Protein AF-A0A6N4XBG5-F1 (afdb_monomer_lite)

pLDDT: mean 73.44, std 16.25, range [26.02, 92.69]

Structure (mmCIF, N/CA/C/O backbone):
data_AF-A0A6N4XBG5-F1
#
_entry.id   AF-A0A6N4XBG5-F1
#
loop_
_atom_site.group_PDB
_atom_site.id
_atom_site.type_symbol
_atom_site.label_atom_id
_atom_site.label_alt_id
_atom_site.label_comp_id
_atom_site.label_asym_id
_atom_site.label_entity_id
_atom_site.label_seq_id
_atom_site.pdbx_PDB_ins_code
_atom_site.Cartn_x
_atom_site.Cartn_y
_atom_site.Cartn_z
_atom_site.occupancy
_atom_site.B_iso_or_equiv
_atom_site.auth_seq_id
_atom_site.auth_comp_id
_atom_site.auth_asym_id
_atom_site.auth_atom_id
_atom_site.pdbx_PDB_model_num
ATOM 1 N N . MET A 1 1 ? -3.173 -17.189 -47.204 1.00 48.84 1 MET A N 1
ATOM 2 C CA . MET A 1 1 ? -2.492 -17.715 -45.998 1.00 48.84 1 MET A CA 1
ATOM 3 C C . MET A 1 1 ? -0.990 -17.907 -46.220 1.00 48.84 1 MET A C 1
ATOM 5 O O . MET A 1 1 ? -0.233 -17.381 -45.418 1.00 48.84 1 MET A O 1
ATOM 9 N N . ALA A 1 2 ? -0.557 -18.477 -47.352 1.00 55.78 2 ALA A N 1
ATOM 10 C CA . ALA A 1 2 ? 0.855 -18.741 -47.685 1.00 55.78 2 ALA A CA 1
ATOM 11 C C . ALA A 1 2 ? 1.839 -17.540 -47.646 1.00 55.78 2 ALA A C 1
ATOM 13 O O . ALA A 1 2 ? 3.032 -17.726 -47.424 1.00 55.78 2 ALA A O 1
ATOM 14 N N . ASP A 1 3 ? 1.370 -16.306 -47.856 1.00 61.06 3 ASP A N 1
ATOM 15 C CA . ASP A 1 3 ? 2.244 -15.119 -47.930 1.00 61.06 3 ASP A CA 1
ATOM 16 C C . ASP A 1 3 ? 2.681 -14.593 -46.544 1.00 61.06 3 ASP A C 1
ATOM 18 O O . ASP A 1 3 ? 3.783 -14.074 -46.366 1.00 61.06 3 ASP A O 1
ATOM 22 N N . LYS A 1 4 ? 1.847 -14.804 -45.514 1.00 55.06 4 LYS A N 1
ATOM 23 C CA . LYS A 1 4 ? 2.186 -14.456 -44.122 1.00 55.06 4 LYS A CA 1
ATOM 24 C C . LYS A 1 4 ? 3.159 -15.463 -43.509 1.00 55.06 4 LYS A C 1
ATOM 26 O O . LYS A 1 4 ? 4.070 -15.056 -42.798 1.00 55.06 4 LYS A O 1
ATOM 31 N N . GLU A 1 5 ? 3.004 -16.745 -43.835 1.00 61.06 5 GLU A N 1
ATOM 32 C CA . GLU A 1 5 ? 3.906 -17.819 -43.395 1.00 61.06 5 GLU A CA 1
ATOM 33 C C . GLU A 1 5 ? 5.295 -17.692 -44.032 1.00 61.06 5 GLU A C 1
ATOM 35 O O . GLU A 1 5 ? 6.298 -17.840 -43.338 1.00 61.06 5 GLU A O 1
ATOM 40 N N . LYS A 1 6 ? 5.379 -17.306 -45.316 1.00 72.75 6 LYS A N 1
ATOM 41 C CA . LYS A 1 6 ? 6.663 -16.982 -45.963 1.00 72.75 6 LYS A CA 1
ATOM 42 C C . LYS A 1 6 ? 7.380 -15.813 -45.290 1.00 72.75 6 LYS A C 1
ATOM 44 O O . LYS A 1 6 ? 8.574 -15.915 -45.025 1.00 72.75 6 LYS A O 1
ATOM 49 N N . ARG A 1 7 ? 6.658 -14.733 -44.970 1.00 67.31 7 ARG A N 1
ATOM 50 C CA . ARG A 1 7 ? 7.225 -13.587 -44.238 1.00 67.31 7 ARG A CA 1
ATOM 51 C C . ARG A 1 7 ? 7.702 -13.964 -42.838 1.00 67.31 7 ARG A C 1
ATOM 53 O O . ARG A 1 7 ? 8.745 -13.479 -42.416 1.00 67.31 7 ARG A O 1
ATOM 60 N N . PHE A 1 8 ? 6.974 -14.831 -42.136 1.00 62.44 8 PHE A N 1
ATOM 61 C CA . PHE A 1 8 ? 7.376 -15.313 -40.813 1.00 62.44 8 PHE A CA 1
ATOM 62 C C . PHE A 1 8 ? 8.659 -16.149 -40.881 1.00 62.44 8 PHE A C 1
ATOM 64 O O . PHE A 1 8 ? 9.604 -15.884 -40.143 1.00 62.44 8 PHE A O 1
ATOM 71 N N . LEU A 1 9 ? 8.735 -17.074 -41.842 1.00 73.25 9 LEU A N 1
ATOM 72 C CA . LEU A 1 9 ? 9.905 -17.927 -42.059 1.00 73.25 9 LEU A CA 1
ATOM 73 C C . LEU A 1 9 ? 11.151 -17.127 -42.488 1.00 73.25 9 LEU A C 1
ATOM 75 O O . LEU A 1 9 ? 12.283 -17.492 -42.174 1.00 73.25 9 LEU A O 1
ATOM 79 N N . GLU A 1 10 ? 10.965 -16.018 -43.204 1.00 76.94 10 GLU A N 1
ATOM 80 C CA . GLU A 1 10 ? 12.053 -15.126 -43.615 1.00 76.94 10 GLU A CA 1
ATOM 81 C C . GLU A 1 10 ? 12.570 -14.248 -42.461 1.00 76.94 10 GLU A C 1
ATOM 83 O O . GLU A 1 10 ? 13.774 -13.997 -42.365 1.00 76.94 10 GLU A O 1
ATOM 88 N N . ILE A 1 11 ? 11.687 -13.836 -41.543 1.00 70.31 11 ILE A N 1
ATOM 89 C CA . ILE A 1 11 ? 12.062 -13.162 -40.290 1.00 70.31 11 ILE A CA 1
ATOM 90 C C . ILE A 1 11 ? 12.833 -14.125 -39.379 1.00 70.31 11 ILE A C 1
ATOM 92 O O . ILE A 1 11 ? 13.874 -13.752 -38.840 1.00 70.31 11 ILE A O 1
ATOM 96 N N . GLU A 1 12 ? 12.374 -15.370 -39.263 1.00 66.88 12 GLU A N 1
ATOM 97 C CA . GLU A 1 12 ? 13.012 -16.410 -38.452 1.00 66.88 12 GLU A CA 1
ATOM 98 C C . GLU A 1 12 ? 14.429 -16.729 -38.958 1.00 66.88 12 GLU A C 1
ATOM 100 O O . GLU A 1 12 ? 15.392 -16.653 -38.196 1.00 66.88 12 GLU A O 1
ATOM 105 N N . LYS A 1 13 ? 14.606 -16.913 -40.275 1.00 75.00 13 LYS A N 1
ATOM 106 C CA . LYS A 1 13 ? 15.935 -17.099 -40.889 1.00 75.00 13 LYS A CA 1
ATOM 107 C C . LYS A 1 13 ? 16.865 -15.897 -40.713 1.00 75.00 13 LYS A C 1
ATOM 109 O O . LYS A 1 13 ? 18.077 -16.075 -40.587 1.00 75.00 13 LYS A O 1
ATOM 114 N N . ARG A 1 14 ? 16.337 -14.667 -40.711 1.00 70.31 14 ARG A N 1
ATOM 115 C CA . ARG A 1 14 ? 17.130 -13.451 -40.448 1.00 70.31 14 ARG A CA 1
ATOM 116 C C . ARG A 1 14 ? 17.564 -13.355 -38.986 1.00 70.31 14 ARG A C 1
ATOM 118 O O . ARG A 1 14 ? 18.701 -12.964 -38.735 1.00 70.31 14 ARG A O 1
ATOM 125 N N . LEU A 1 15 ? 16.706 -13.749 -38.048 1.00 60.69 15 LEU A N 1
ATOM 126 C CA . LEU A 1 15 ? 17.034 -13.821 -36.622 1.00 60.69 15 LEU A CA 1
ATOM 127 C C . LEU A 1 15 ? 18.070 -14.917 -36.338 1.00 60.69 15 LEU A C 1
ATOM 129 O O . LEU A 1 15 ? 19.029 -14.672 -35.613 1.00 60.69 15 LEU A O 1
ATOM 133 N N . GLU A 1 16 ? 17.956 -16.085 -36.973 1.00 65.88 16 GLU A N 1
ATOM 134 C CA . GLU A 1 16 ? 18.961 -17.155 -36.890 1.00 65.88 16 GLU A CA 1
ATOM 135 C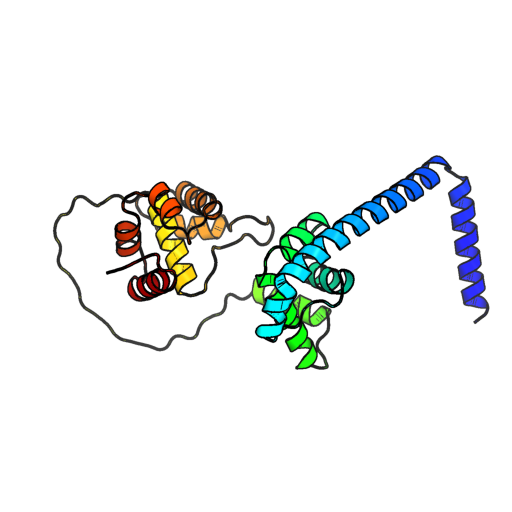 C . GLU A 1 16 ? 20.305 -16.755 -37.526 1.00 65.88 16 GLU A C 1
ATOM 137 O O . GLU A 1 16 ? 21.374 -17.085 -37.006 1.00 65.88 16 GLU A O 1
ATOM 142 N N . ALA A 1 17 ? 20.278 -15.998 -38.628 1.00 65.75 17 ALA A N 1
ATOM 143 C CA . ALA A 1 17 ? 21.483 -15.445 -39.244 1.00 65.75 17 ALA A CA 1
ATOM 144 C C . ALA A 1 17 ? 22.141 -14.359 -38.371 1.00 65.75 17 ALA A C 1
ATOM 146 O O . ALA A 1 17 ? 23.366 -14.315 -38.279 1.00 65.75 17 ALA A O 1
ATOM 147 N N . GLN A 1 18 ? 21.355 -13.529 -37.676 1.00 57.84 18 GLN A N 1
ATOM 148 C CA . GLN A 1 18 ? 21.862 -12.582 -36.674 1.00 57.84 18 GLN A CA 1
ATOM 149 C C . GLN A 1 18 ? 22.377 -13.290 -35.409 1.00 57.84 18 GLN A C 1
ATOM 151 O O . GLN A 1 18 ? 23.365 -12.852 -34.824 1.00 57.84 18 GLN A O 1
ATOM 156 N N . ALA A 1 19 ? 21.793 -14.431 -35.033 1.00 54.91 19 ALA A N 1
ATOM 157 C CA . ALA A 1 19 ? 22.268 -15.275 -33.936 1.00 54.91 19 ALA A CA 1
ATOM 158 C C . ALA A 1 19 ? 23.646 -15.913 -34.217 1.00 54.91 19 ALA A C 1
ATOM 160 O O . ALA A 1 19 ? 24.388 -16.203 -33.280 1.00 54.91 19 ALA A O 1
ATOM 161 N N . LYS A 1 20 ? 24.049 -16.065 -35.490 1.00 59.25 20 LYS A N 1
ATOM 162 C CA . LYS A 1 20 ? 25.431 -16.432 -35.863 1.00 59.25 20 LYS A CA 1
ATOM 163 C C . LYS A 1 20 ? 26.447 -15.298 -35.665 1.00 59.25 20 LYS A C 1
ATOM 165 O O . LYS A 1 20 ? 27.643 -15.574 -35.664 1.00 59.25 20 LYS A O 1
ATOM 170 N N . LEU A 1 21 ? 26.008 -14.046 -35.500 1.00 58.91 21 LEU A N 1
ATOM 171 C CA . LEU A 1 21 ? 26.890 -12.873 -35.482 1.00 58.91 21 LEU A CA 1
ATOM 172 C C . LEU A 1 21 ? 27.523 -12.594 -34.108 1.00 58.91 21 LEU A C 1
ATOM 174 O O . LEU A 1 21 ? 28.491 -11.843 -34.031 1.00 58.91 21 LEU A O 1
ATOM 178 N N . ASN A 1 22 ? 27.007 -13.189 -33.025 1.00 70.12 22 ASN A N 1
ATOM 179 C CA . ASN A 1 22 ? 27.616 -13.086 -31.700 1.00 70.12 22 ASN A CA 1
ATOM 180 C C . ASN A 1 22 ? 27.153 -14.237 -30.775 1.00 70.12 22 ASN A C 1
ATOM 182 O O . ASN A 1 22 ? 26.135 -14.112 -30.085 1.00 70.12 22 ASN A O 1
ATOM 186 N N . PRO A 1 23 ? 27.895 -15.359 -30.737 1.00 75.19 23 PRO A N 1
ATOM 187 C CA . PRO A 1 23 ? 27.608 -16.490 -29.853 1.00 75.19 23 PRO A CA 1
ATOM 188 C C . PRO A 1 23 ? 27.507 -16.103 -28.372 1.00 75.19 23 PRO A C 1
ATOM 190 O O . PRO A 1 23 ? 26.743 -16.724 -27.633 1.00 75.19 23 PRO A O 1
ATOM 193 N N . GLU A 1 24 ? 28.225 -15.058 -27.945 1.00 75.69 24 GLU A N 1
ATOM 194 C CA . GLU A 1 24 ? 28.162 -14.553 -26.573 1.00 75.69 24 GLU A CA 1
ATOM 195 C C . GLU A 1 24 ? 26.836 -13.837 -26.297 1.00 75.69 24 GLU A C 1
ATOM 197 O O . GLU A 1 24 ? 26.245 -14.069 -25.249 1.00 75.69 24 GLU A O 1
ATOM 202 N N . LEU A 1 25 ? 26.289 -13.061 -27.245 1.00 69.38 25 LEU A N 1
ATOM 203 C CA . LEU A 1 25 ? 24.944 -12.483 -27.095 1.00 69.38 25 LEU A CA 1
ATOM 204 C C . LEU A 1 25 ? 23.874 -13.572 -26.993 1.00 69.38 25 LEU A C 1
ATOM 206 O O . LEU A 1 25 ? 23.022 -13.496 -26.116 1.00 69.38 25 LEU A O 1
ATOM 210 N N . VAL A 1 26 ? 23.944 -14.621 -27.819 1.00 74.19 26 VAL A N 1
ATOM 211 C CA . VAL A 1 26 ? 23.002 -15.754 -27.734 1.00 74.19 26 VAL A CA 1
ATOM 212 C C . VAL A 1 26 ? 23.123 -16.469 -26.388 1.00 74.19 26 VAL A C 1
ATOM 214 O O . VAL A 1 26 ? 22.108 -16.819 -25.778 1.00 74.19 26 VAL A O 1
ATOM 217 N N . ARG A 1 27 ? 24.355 -16.679 -25.907 1.00 78.00 27 ARG A N 1
ATOM 218 C CA . ARG A 1 27 ? 24.612 -17.278 -24.593 1.00 78.00 27 ARG A CA 1
ATOM 219 C C . ARG A 1 27 ? 24.042 -16.413 -23.471 1.00 78.00 27 ARG A C 1
ATOM 221 O O . ARG A 1 27 ? 23.346 -16.943 -22.610 1.00 78.00 27 ARG A O 1
ATOM 228 N N . LEU A 1 28 ? 24.285 -15.103 -23.510 1.00 71.31 28 LEU A N 1
ATOM 229 C CA . LEU A 1 28 ? 23.768 -14.142 -22.538 1.00 71.31 28 LEU A CA 1
ATOM 230 C C . LEU A 1 28 ? 22.241 -14.102 -22.556 1.00 71.31 28 LEU A C 1
ATOM 232 O O . LEU A 1 28 ? 21.635 -14.214 -21.501 1.00 71.31 28 LEU A O 1
ATOM 236 N N . THR A 1 29 ? 21.598 -14.051 -23.725 1.00 68.06 29 THR A N 1
ATOM 237 C CA . THR A 1 29 ? 20.130 -14.073 -23.821 1.00 68.06 29 THR A CA 1
ATOM 238 C C . THR A 1 29 ? 19.538 -15.352 -23.233 1.00 68.06 29 THR A C 1
ATOM 240 O O . THR A 1 29 ? 18.557 -15.283 -22.493 1.00 68.06 29 THR A O 1
ATOM 243 N N . LYS A 1 30 ? 20.132 -16.522 -23.511 1.00 75.81 30 LYS A N 1
ATOM 244 C CA . LYS A 1 30 ? 19.689 -17.794 -22.917 1.00 75.81 30 LYS A CA 1
ATOM 245 C C . LYS A 1 30 ? 19.870 -17.801 -21.401 1.00 75.81 30 LYS A C 1
ATOM 247 O O . LYS A 1 30 ? 18.925 -18.130 -20.693 1.00 75.81 30 LYS A O 1
ATOM 252 N N . LEU A 1 31 ? 21.036 -17.374 -20.915 1.00 76.19 31 LEU A N 1
ATOM 253 C CA . LEU A 1 31 ? 21.327 -17.284 -19.485 1.00 76.19 31 LEU A CA 1
ATOM 254 C C . LEU A 1 31 ? 20.355 -16.331 -18.775 1.00 76.19 31 LEU A C 1
ATOM 256 O O . LEU A 1 31 ? 19.798 -16.685 -17.740 1.00 76.19 31 LEU A O 1
ATOM 260 N N . THR A 1 32 ? 20.091 -15.155 -19.348 1.00 66.19 32 THR A N 1
ATOM 261 C CA . THR A 1 32 ? 19.124 -14.185 -18.818 1.00 66.19 32 THR A CA 1
ATOM 262 C C . THR A 1 32 ? 17.703 -14.745 -18.827 1.00 66.19 32 THR A C 1
ATOM 264 O O . THR A 1 32 ? 16.977 -14.569 -17.854 1.00 66.19 32 THR A O 1
ATOM 267 N N . ALA A 1 33 ? 17.297 -15.462 -19.878 1.00 70.31 33 ALA A N 1
ATOM 268 C CA . ALA A 1 33 ? 15.984 -16.100 -19.932 1.00 70.31 33 ALA A CA 1
ATOM 269 C C . ALA A 1 33 ? 15.838 -17.221 -18.887 1.00 70.31 33 ALA A C 1
ATOM 271 O O . ALA A 1 33 ? 14.789 -17.344 -18.257 1.00 70.31 33 ALA A O 1
ATOM 272 N N . GLU A 1 34 ? 16.876 -18.030 -18.672 1.00 76.31 34 GLU A N 1
ATOM 273 C CA . GLU A 1 34 ? 16.894 -19.080 -17.647 1.00 76.31 34 GLU A CA 1
ATOM 274 C C . GLU A 1 34 ? 16.871 -18.500 -16.230 1.00 76.31 34 GLU A C 1
ATOM 276 O O . GLU A 1 34 ? 16.081 -18.944 -15.395 1.00 76.31 34 GLU A O 1
ATOM 281 N N . GLN A 1 35 ? 17.673 -17.464 -15.972 1.00 67.31 35 GLN A N 1
ATOM 282 C CA . GLN A 1 35 ? 17.651 -16.726 -14.710 1.00 67.31 35 GLN A CA 1
ATOM 283 C C . GLN A 1 35 ? 16.285 -16.075 -14.474 1.00 67.31 35 GLN A C 1
ATOM 285 O O . GLN A 1 35 ? 15.725 -16.221 -13.391 1.00 67.31 35 GLN A O 1
ATOM 290 N N . GLY A 1 36 ? 15.702 -15.444 -15.496 1.00 71.62 36 GLY A N 1
ATOM 291 C CA . GLY A 1 36 ? 14.362 -14.863 -15.435 1.00 71.62 36 GLY A CA 1
ATOM 292 C C . GLY A 1 36 ? 13.284 -15.900 -15.114 1.00 71.62 36 GLY A C 1
ATOM 293 O O . GLY A 1 36 ? 12.453 -15.667 -14.242 1.00 71.62 36 GLY A O 1
ATOM 294 N N . LYS A 1 37 ? 13.333 -17.085 -15.738 1.00 78.62 37 LYS A N 1
ATOM 295 C CA . LYS A 1 37 ? 12.423 -18.201 -15.416 1.00 78.62 37 LYS A CA 1
ATOM 296 C C . LYS A 1 37 ? 12.570 -18.669 -13.971 1.00 78.62 37 LYS A C 1
ATOM 298 O O . LYS A 1 37 ? 11.566 -18.952 -13.323 1.00 78.62 37 LYS A O 1
ATOM 303 N N . LYS A 1 38 ?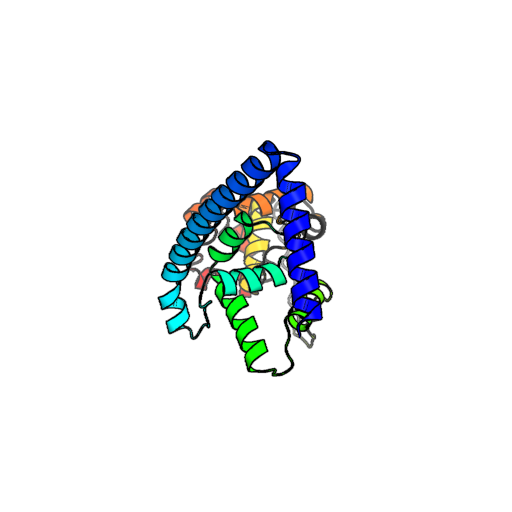 13.804 -18.763 -13.468 1.00 74.81 38 LYS A N 1
ATOM 304 C CA . LYS A 1 38 ? 14.064 -19.157 -12.078 1.00 74.81 38 LYS A CA 1
ATOM 305 C C . LYS A 1 38 ? 13.485 -18.133 -11.101 1.00 74.81 38 LYS A C 1
ATOM 307 O O . LYS A 1 38 ? 12.765 -18.518 -10.188 1.00 74.81 38 LYS A O 1
ATOM 312 N N . ILE A 1 39 ? 13.735 -16.852 -11.361 1.00 72.56 39 ILE A N 1
ATOM 313 C CA . ILE A 1 39 ? 13.209 -15.727 -10.584 1.00 72.56 39 ILE A CA 1
ATOM 314 C C . ILE A 1 39 ? 11.674 -15.748 -10.574 1.00 72.56 39 ILE A C 1
ATOM 316 O O . ILE A 1 39 ? 11.069 -15.696 -9.510 1.00 72.56 39 ILE A O 1
ATOM 320 N N . LEU A 1 40 ? 11.029 -15.899 -11.735 1.00 75.31 40 LEU A N 1
ATOM 321 C CA . LEU A 1 40 ? 9.567 -15.985 -11.830 1.00 75.31 40 LEU A CA 1
ATOM 322 C C . LEU A 1 40 ? 8.997 -17.173 -11.048 1.00 75.31 40 LEU A C 1
ATOM 324 O O . LEU A 1 40 ? 7.979 -17.024 -10.384 1.00 75.31 40 LEU A O 1
ATOM 328 N N . LYS A 1 41 ? 9.663 -18.332 -11.087 1.00 83.06 41 LYS A N 1
ATOM 329 C CA . LYS A 1 41 ? 9.234 -19.524 -10.345 1.00 83.06 41 LYS A CA 1
ATOM 330 C C . LYS A 1 41 ? 9.330 -19.331 -8.829 1.00 83.06 41 LYS A C 1
ATOM 332 O O . LYS A 1 41 ? 8.450 -19.780 -8.101 1.00 83.06 41 LYS A O 1
ATOM 337 N N . GLU A 1 42 ? 10.396 -18.691 -8.354 1.00 78.31 42 GLU A N 1
ATOM 338 C CA . GLU A 1 42 ? 10.550 -18.341 -6.937 1.00 78.31 42 GLU A CA 1
ATOM 339 C C . GLU A 1 42 ? 9.471 -17.334 -6.511 1.00 78.31 42 GLU A C 1
ATOM 341 O O . GLU A 1 42 ? 8.798 -17.552 -5.504 1.00 78.31 42 GLU A O 1
ATOM 346 N N . TYR A 1 43 ? 9.214 -16.309 -7.330 1.00 76.81 43 TYR A N 1
ATOM 347 C CA . TYR A 1 43 ? 8.150 -15.335 -7.080 1.00 76.81 43 TYR A CA 1
ATOM 348 C C . TYR A 1 43 ? 6.753 -15.954 -7.054 1.00 76.81 43 TYR A C 1
ATOM 350 O O . TYR A 1 43 ? 5.955 -15.640 -6.176 1.00 76.81 43 TYR A O 1
ATOM 358 N N . GLU A 1 44 ? 6.452 -16.847 -7.991 1.00 84.38 44 GLU A N 1
ATOM 359 C CA . GLU A 1 44 ? 5.185 -17.572 -8.027 1.00 84.38 44 GLU A CA 1
ATOM 360 C C . GLU A 1 44 ? 4.997 -18.429 -6.767 1.00 84.38 44 GLU A C 1
ATOM 362 O O . GLU A 1 44 ? 3.910 -18.453 -6.189 1.00 84.38 44 GLU A O 1
ATOM 367 N N . ALA A 1 45 ? 6.054 -19.089 -6.286 1.00 85.31 45 ALA A N 1
ATOM 368 C CA . ALA A 1 45 ? 5.994 -19.859 -5.047 1.00 85.31 45 ALA A CA 1
ATOM 369 C C . ALA A 1 45 ? 5.715 -18.970 -3.822 1.00 85.31 45 ALA A C 1
ATOM 371 O O . ALA A 1 45 ? 4.886 -19.325 -2.980 1.00 85.31 45 ALA A O 1
ATOM 372 N N . GLU A 1 46 ? 6.372 -17.810 -3.724 1.00 81.88 46 GLU A N 1
ATOM 373 C CA . GLU A 1 46 ? 6.121 -16.851 -2.643 1.00 81.88 46 GLU A CA 1
ATOM 374 C C . GLU A 1 46 ? 4.707 -16.271 -2.701 1.00 81.88 46 GLU A C 1
ATOM 376 O O . GLU A 1 46 ? 4.015 -16.247 -1.682 1.00 81.88 46 GLU A O 1
ATOM 381 N N . PHE A 1 47 ? 4.253 -15.860 -3.885 1.00 83.88 47 PHE A N 1
ATOM 382 C CA . PHE A 1 47 ? 2.898 -15.359 -4.093 1.00 83.88 47 PHE A CA 1
ATOM 383 C C . PHE A 1 47 ? 1.847 -16.391 -3.671 1.00 83.88 47 PHE A C 1
ATOM 385 O O . PHE A 1 47 ? 0.953 -16.068 -2.890 1.00 83.88 47 PHE A O 1
ATOM 392 N N . ASN A 1 48 ? 1.985 -17.642 -4.120 1.00 85.56 48 ASN A N 1
ATOM 393 C CA . ASN A 1 48 ? 1.048 -18.712 -3.781 1.00 85.56 48 ASN A CA 1
ATOM 394 C C . ASN A 1 48 ? 0.993 -18.965 -2.270 1.00 85.56 48 ASN A C 1
ATOM 396 O O . ASN A 1 48 ? -0.089 -19.126 -1.715 1.00 85.56 48 ASN A O 1
ATOM 400 N N . LYS A 1 49 ? 2.139 -18.912 -1.580 1.00 86.62 49 LYS A N 1
ATOM 401 C CA . LYS A 1 49 ? 2.188 -19.039 -0.117 1.00 86.62 49 LYS A CA 1
ATOM 402 C C . LYS A 1 49 ? 1.410 -17.924 0.587 1.00 86.62 49 LYS A C 1
ATOM 404 O O . LYS A 1 49 ? 0.728 -18.184 1.577 1.00 86.62 49 LYS A O 1
ATOM 409 N N . VAL A 1 50 ? 1.530 -16.686 0.106 1.00 84.25 50 VAL A N 1
ATOM 410 C CA . VAL A 1 50 ? 0.788 -15.545 0.659 1.00 84.25 50 VAL A CA 1
ATOM 411 C C . VAL A 1 50 ? -0.708 -15.688 0.372 1.00 84.25 50 VAL A C 1
ATOM 413 O O . VAL A 1 50 ? -1.518 -15.542 1.286 1.00 84.25 50 VAL A O 1
ATOM 416 N N . LEU A 1 51 ? -1.073 -16.035 -0.865 1.00 83.88 51 LEU A N 1
ATOM 417 C CA . LEU A 1 51 ? -2.460 -16.232 -1.281 1.00 83.88 51 LEU A CA 1
ATOM 418 C C . LEU A 1 51 ? -3.151 -17.333 -0.465 1.00 83.88 51 LEU A C 1
ATOM 420 O O . LEU A 1 51 ? -4.261 -17.124 0.025 1.00 83.88 51 LEU A O 1
ATOM 424 N N . ASP A 1 52 ? -2.486 -18.473 -0.267 1.00 87.06 52 ASP A N 1
ATOM 425 C CA . ASP A 1 52 ? -3.005 -19.569 0.555 1.00 87.06 52 ASP A CA 1
ATOM 426 C C . ASP A 1 52 ? -3.260 -19.123 2.001 1.00 87.06 52 ASP A C 1
ATOM 428 O O . ASP A 1 52 ? -4.268 -19.510 2.591 1.00 87.06 52 ASP A O 1
ATOM 432 N N . GLY A 1 53 ? -2.418 -18.236 2.547 1.00 84.12 53 GLY A N 1
ATOM 433 C CA . GLY A 1 53 ? -2.607 -17.658 3.880 1.00 84.12 53 GLY A CA 1
ATOM 434 C C . GLY A 1 53 ? -3.887 -16.826 4.035 1.00 84.12 53 GLY A C 1
ATOM 435 O O . GLY A 1 53 ? -4.421 -16.730 5.138 1.00 84.12 53 GLY A O 1
ATOM 436 N N . TYR A 1 54 ? -4.412 -16.261 2.945 1.00 82.56 54 TYR A N 1
ATOM 437 C CA . TYR A 1 54 ? -5.619 -15.425 2.957 1.00 82.56 54 TYR A CA 1
ATOM 438 C C . TYR A 1 54 ? -6.852 -16.098 2.351 1.00 82.56 54 TYR A C 1
ATOM 440 O O . TYR A 1 54 ? -7.948 -15.535 2.404 1.00 82.56 54 TYR A O 1
ATOM 448 N N . LYS A 1 55 ? -6.707 -17.303 1.795 1.00 85.75 55 LYS A N 1
ATOM 449 C CA . LYS A 1 55 ? -7.752 -17.986 1.027 1.00 85.75 55 LYS A CA 1
ATOM 450 C C . LYS A 1 55 ? -9.024 -18.230 1.833 1.00 85.75 55 LYS A C 1
ATOM 452 O O . LYS A 1 55 ? -10.118 -17.925 1.359 1.00 85.75 55 LYS A O 1
ATOM 457 N N . ASP A 1 56 ? -8.885 -18.725 3.060 1.00 86.38 56 ASP A N 1
ATOM 458 C CA . ASP A 1 56 ? -10.031 -19.001 3.930 1.00 86.38 56 ASP A CA 1
ATOM 459 C C . ASP A 1 56 ? -10.745 -17.720 4.356 1.00 86.38 56 ASP A C 1
ATOM 461 O O . ASP A 1 56 ? -11.973 -17.652 4.302 1.00 86.38 56 ASP A O 1
ATOM 465 N N . TYR A 1 57 ? -9.980 -16.683 4.709 1.00 83.56 57 TYR A N 1
ATOM 466 C CA . TYR A 1 57 ? -10.530 -15.373 5.038 1.00 83.56 57 TYR A CA 1
ATOM 467 C C . TYR A 1 57 ? -11.324 -14.800 3.860 1.00 83.56 57 TYR A C 1
ATOM 469 O O . TYR A 1 57 ? -12.481 -14.418 4.026 1.00 83.56 57 TYR A O 1
ATOM 477 N N . CYS A 1 58 ? -10.742 -14.793 2.659 1.00 82.94 58 CYS A N 1
ATOM 478 C CA . CYS A 1 58 ? -11.412 -14.267 1.474 1.00 82.94 58 CYS A CA 1
ATOM 479 C C . CYS A 1 58 ? -12.687 -15.053 1.159 1.00 82.94 58 CYS A C 1
ATOM 481 O O . CYS A 1 58 ? -13.727 -14.452 0.909 1.00 82.94 58 CYS A O 1
ATOM 483 N N . ARG A 1 59 ? -12.641 -16.388 1.265 1.00 85.94 59 ARG A N 1
ATOM 484 C CA . ARG A 1 59 ? -13.811 -17.248 1.052 1.00 85.94 59 ARG A CA 1
ATOM 485 C C . ARG A 1 59 ? -14.949 -16.929 2.023 1.00 85.94 59 ARG A C 1
ATOM 487 O O . ARG A 1 59 ? -16.089 -16.820 1.587 1.00 85.94 59 ARG A O 1
ATOM 494 N N . VAL A 1 60 ? -14.656 -16.787 3.318 1.00 85.56 60 VAL A N 1
ATOM 495 C CA . VAL A 1 60 ? -15.671 -16.487 4.348 1.00 85.56 60 VAL A CA 1
ATOM 496 C C . VAL A 1 60 ? -16.296 -15.106 4.141 1.00 85.56 60 VAL A C 1
ATOM 498 O O . VAL A 1 60 ? -17.485 -14.936 4.383 1.00 85.56 60 VAL A O 1
ATOM 501 N N . ASN A 1 61 ? -15.514 -14.139 3.662 1.00 81.81 61 ASN A N 1
ATOM 502 C CA . ASN A 1 61 ? -15.967 -12.764 3.449 1.00 81.81 61 ASN A CA 1
ATOM 503 C C . ASN A 1 61 ? -16.515 -12.507 2.033 1.00 81.81 61 ASN A C 1
ATOM 505 O O . ASN A 1 61 ? -16.835 -11.370 1.706 1.00 81.81 61 ASN A O 1
ATOM 509 N N . GLY A 1 62 ? -16.624 -13.536 1.186 1.00 85.00 62 GLY A N 1
ATOM 510 C CA . GLY A 1 62 ? -17.153 -13.400 -0.175 1.00 85.00 62 GLY A CA 1
ATOM 511 C C . GLY A 1 62 ? -16.227 -12.663 -1.150 1.00 85.00 62 GLY A C 1
ATOM 512 O O . GLY A 1 62 ? -16.670 -12.256 -2.222 1.00 85.00 62 GLY A O 1
ATOM 513 N N . PHE A 1 63 ? -14.945 -12.503 -0.814 1.00 85.25 63 PHE A N 1
ATOM 514 C CA . PHE A 1 63 ? -13.989 -11.837 -1.690 1.00 85.25 63 PHE A CA 1
ATOM 515 C C . PHE A 1 63 ? -13.554 -12.741 -2.839 1.00 85.25 63 PHE A C 1
ATOM 517 O O . PHE A 1 63 ? -13.154 -13.895 -2.656 1.00 85.25 63 PHE A O 1
ATOM 524 N N . VAL A 1 64 ? -13.576 -12.165 -4.039 1.00 86.50 64 VAL A N 1
ATOM 525 C CA . VAL A 1 64 ? -12.994 -12.773 -5.235 1.00 86.50 64 VAL A CA 1
ATOM 526 C C . VAL A 1 64 ? -11.479 -12.643 -5.139 1.00 86.50 64 VAL A C 1
ATOM 528 O O . VAL A 1 64 ? -10.953 -11.540 -5.027 1.00 86.50 64 VAL A O 1
ATOM 531 N N . ILE A 1 65 ? -10.781 -13.772 -5.208 1.00 88.06 65 ILE A N 1
ATOM 532 C CA . ILE A 1 65 ? -9.318 -13.826 -5.208 1.00 88.06 65 ILE A CA 1
ATOM 533 C C . ILE A 1 65 ? -8.781 -14.116 -6.613 1.00 88.06 65 ILE A C 1
ATOM 535 O O . ILE A 1 65 ? -9.515 -14.671 -7.437 1.00 88.06 65 ILE A O 1
ATOM 539 N N . PRO A 1 66 ? -7.514 -13.776 -6.900 1.00 89.62 66 PRO A N 1
ATOM 540 C CA . PRO A 1 66 ? -6.879 -14.155 -8.153 1.00 89.62 66 PRO A CA 1
ATOM 541 C C . PRO A 1 66 ? -6.816 -15.675 -8.297 1.00 89.62 66 PRO A C 1
ATOM 543 O O . PRO A 1 66 ? -6.505 -16.390 -7.344 1.00 89.62 66 PRO A O 1
ATOM 546 N N . LYS A 1 67 ? -7.081 -16.162 -9.506 1.00 87.00 67 LYS A N 1
ATOM 547 C CA . LYS A 1 67 ? -6.958 -17.569 -9.884 1.00 87.00 67 LYS A CA 1
ATOM 548 C C . LYS A 1 67 ? -5.507 -18.035 -9.838 1.00 87.00 67 LYS A C 1
ATOM 550 O O . LYS A 1 67 ? -5.238 -19.168 -9.448 1.00 87.00 67 LYS A O 1
ATOM 555 N N . ASP A 1 68 ? -4.605 -17.179 -10.301 1.00 84.19 68 ASP A N 1
ATOM 556 C CA . ASP A 1 68 ? -3.185 -17.460 -10.421 1.00 84.19 68 ASP A CA 1
ATOM 557 C C . ASP A 1 68 ? -2.352 -16.170 -10.367 1.00 84.19 68 ASP A C 1
ATOM 559 O O . ASP A 1 68 ? -2.868 -15.045 -10.371 1.00 84.19 68 ASP A O 1
ATOM 563 N N . THR A 1 69 ? -1.036 -16.360 -10.309 1.00 82.88 69 THR A N 1
ATOM 564 C CA . THR A 1 69 ? -0.034 -15.292 -10.297 1.00 82.88 69 THR A CA 1
ATOM 565 C C . THR A 1 69 ? -0.174 -14.364 -11.501 1.00 82.88 69 THR A C 1
ATOM 567 O O . THR A 1 69 ? -0.043 -13.154 -11.351 1.00 82.88 69 THR A O 1
ATOM 570 N N . ASN A 1 70 ? -0.486 -14.892 -12.690 1.00 84.25 70 ASN A N 1
ATOM 571 C CA . ASN A 1 70 ? -0.579 -14.084 -13.908 1.00 84.25 70 ASN A CA 1
ATOM 572 C C . ASN A 1 70 ? -1.767 -13.125 -13.855 1.00 84.25 70 ASN A C 1
ATOM 574 O O . ASN A 1 70 ? -1.644 -11.965 -14.254 1.00 84.25 70 ASN A O 1
ATOM 578 N N . GLU A 1 71 ? -2.913 -13.588 -13.358 1.00 87.75 71 GLU A N 1
ATOM 579 C CA . GLU A 1 71 ? -4.098 -12.751 -13.199 1.00 87.75 71 GLU A CA 1
ATOM 580 C C . GLU A 1 71 ? -3.851 -11.629 -12.188 1.00 87.75 71 GLU A C 1
ATOM 582 O O . GLU A 1 71 ? -4.170 -10.468 -12.463 1.00 87.75 71 GLU A O 1
ATOM 587 N N . PHE A 1 72 ? -3.230 -11.953 -11.051 1.00 86.44 72 PHE A N 1
ATOM 588 C CA . PHE A 1 72 ? -2.862 -10.941 -10.068 1.00 86.44 72 PHE A CA 1
ATOM 589 C C . PHE A 1 72 ? -1.858 -9.944 -10.649 1.00 86.44 72 PHE A C 1
ATOM 591 O O . PHE A 1 72 ? -2.072 -8.739 -10.565 1.00 86.44 72 PHE A O 1
ATOM 598 N N . PHE A 1 73 ? -0.803 -10.428 -11.306 1.00 82.75 73 PHE A N 1
ATOM 599 C CA . PHE A 1 73 ? 0.255 -9.587 -11.869 1.00 82.75 73 PHE A CA 1
ATOM 600 C C . PHE A 1 73 ? -0.283 -8.667 -12.960 1.00 82.75 73 PHE A C 1
ATOM 602 O O . PHE A 1 73 ? 0.113 -7.509 -13.028 1.00 82.75 73 PHE A O 1
ATOM 609 N N . SER A 1 74 ? -1.228 -9.145 -13.771 1.00 83.50 74 SER A N 1
ATOM 610 C CA . SER A 1 74 ? -1.887 -8.320 -14.786 1.00 83.50 74 SER A CA 1
ATOM 611 C C . SER A 1 74 ? -2.657 -7.162 -14.151 1.00 83.50 74 SER A C 1
ATOM 613 O O . SER A 1 74 ? -2.583 -6.035 -14.632 1.00 83.50 74 SER A O 1
ATOM 615 N N . TRP A 1 75 ? -3.365 -7.412 -13.046 1.00 87.44 75 TRP A N 1
ATOM 616 C CA . TRP A 1 75 ? -4.050 -6.357 -12.298 1.00 87.44 75 TRP A CA 1
ATOM 617 C C . TRP A 1 75 ? -3.066 -5.388 -11.626 1.00 87.44 75 TRP A C 1
ATOM 619 O O . TRP A 1 75 ? -3.243 -4.173 -11.725 1.00 87.44 75 TRP A O 1
ATOM 629 N N . VAL A 1 76 ? -1.999 -5.901 -11.003 1.00 81.00 76 VAL A N 1
ATOM 630 C CA . VAL A 1 76 ? -0.952 -5.067 -10.392 1.00 81.00 76 VAL A CA 1
ATOM 631 C C . VAL A 1 76 ? -0.287 -4.184 -11.446 1.00 81.00 76 VAL A C 1
ATOM 633 O O . VAL A 1 76 ? -0.159 -2.991 -11.215 1.00 81.00 76 VAL A O 1
ATOM 636 N N . ALA A 1 77 ? 0.047 -4.711 -12.625 1.00 76.06 77 ALA A N 1
ATOM 637 C CA . ALA A 1 77 ? 0.654 -3.940 -13.710 1.00 76.06 77 ALA A CA 1
ATOM 638 C C . ALA A 1 77 ? -0.269 -2.837 -14.258 1.00 76.06 77 ALA A C 1
ATOM 640 O O . ALA A 1 77 ? 0.208 -1.789 -14.682 1.00 76.06 77 ALA A O 1
ATOM 641 N N . LEU A 1 78 ? -1.593 -3.032 -14.229 1.00 73.25 78 LEU A N 1
ATOM 642 C CA . LEU A 1 78 ? -2.542 -1.966 -14.571 1.00 73.25 78 LEU A CA 1
ATOM 643 C C . LEU A 1 78 ? -2.556 -0.855 -13.520 1.00 73.25 78 LEU A C 1
ATOM 645 O O . LEU A 1 78 ? -2.711 0.316 -13.856 1.00 73.25 78 LEU A O 1
ATOM 649 N N . ARG A 1 79 ? -2.415 -1.219 -12.245 1.00 72.75 79 ARG A N 1
ATOM 650 C CA . ARG A 1 79 ? -2.462 -0.279 -11.121 1.00 72.75 79 ARG A CA 1
ATOM 651 C C . ARG A 1 79 ? -1.121 0.419 -10.871 1.00 72.75 79 ARG A C 1
ATOM 653 O O . ARG A 1 79 ? -1.109 1.548 -10.392 1.00 72.75 79 ARG A O 1
ATOM 660 N N . TYR A 1 80 ? -0.024 -0.249 -11.213 1.00 71.12 80 TYR A N 1
ATOM 661 C CA . TYR A 1 80 ? 1.355 0.147 -10.952 1.00 71.12 80 TYR A CA 1
ATOM 662 C C . TYR A 1 80 ? 2.234 -0.137 -12.190 1.00 71.12 80 TYR A C 1
ATOM 664 O O . TYR A 1 80 ? 3.072 -1.040 -12.161 1.00 71.12 80 TYR A O 1
ATOM 672 N N . PRO A 1 81 ? 2.029 0.587 -13.307 1.00 67.81 81 PRO A N 1
ATOM 673 C CA . PRO A 1 81 ? 2.683 0.286 -14.586 1.00 67.81 81 PRO A CA 1
ATOM 674 C C . PRO A 1 81 ? 4.205 0.484 -14.577 1.00 67.81 81 PRO A C 1
ATOM 676 O O . PRO A 1 81 ? 4.896 -0.118 -15.397 1.00 67.81 81 PRO A O 1
ATOM 679 N N . ASP A 1 82 ? 4.717 1.299 -13.653 1.00 69.69 82 ASP A N 1
ATOM 680 C CA . ASP A 1 82 ? 6.134 1.668 -13.565 1.00 69.69 82 ASP A CA 1
ATOM 681 C C . ASP A 1 82 ? 6.918 0.836 -12.529 1.00 69.69 82 ASP A C 1
ATOM 683 O O . ASP A 1 82 ? 8.118 1.042 -12.338 1.00 69.69 82 ASP A O 1
ATOM 687 N N . GLU A 1 83 ? 6.256 -0.108 -11.852 1.00 72.94 83 GLU A N 1
ATOM 688 C CA . GLU A 1 83 ? 6.843 -0.876 -10.751 1.00 72.94 83 GLU A CA 1
ATOM 689 C C . GLU A 1 83 ? 7.504 -2.188 -11.201 1.00 72.94 83 GLU A C 1
ATOM 691 O O . GLU A 1 83 ? 7.181 -2.783 -12.231 1.00 72.94 83 GLU A O 1
ATOM 696 N N . ASN A 1 84 ? 8.460 -2.661 -10.397 1.00 68.88 84 ASN A N 1
ATOM 697 C CA . ASN A 1 84 ? 9.249 -3.862 -10.687 1.00 68.88 84 ASN A CA 1
ATOM 698 C C . ASN A 1 84 ? 8.707 -5.131 -9.997 1.00 68.88 84 ASN A C 1
ATOM 700 O O . ASN A 1 84 ? 7.851 -5.076 -9.121 1.00 68.88 84 ASN A O 1
ATOM 704 N N . LEU A 1 85 ? 9.231 -6.307 -10.374 1.00 66.50 85 LEU A N 1
ATOM 705 C CA . LEU A 1 85 ? 8.799 -7.605 -9.825 1.00 66.50 85 LEU A CA 1
ATOM 706 C C . LEU A 1 85 ? 8.825 -7.690 -8.278 1.00 66.50 85 LEU A C 1
ATOM 708 O O . LEU A 1 85 ? 7.831 -8.153 -7.719 1.00 66.50 85 LEU A O 1
ATOM 712 N N . PRO A 1 86 ? 9.881 -7.238 -7.564 1.00 68.62 86 PRO A N 1
ATOM 713 C CA . PRO A 1 86 ? 9.878 -7.200 -6.098 1.00 68.62 86 PRO A CA 1
ATOM 714 C C . PRO A 1 86 ? 8.685 -6.459 -5.483 1.00 68.62 86 PRO A C 1
ATOM 716 O O . PRO A 1 86 ? 8.114 -6.925 -4.496 1.00 68.62 86 PRO A O 1
ATOM 719 N N . PHE A 1 87 ? 8.282 -5.329 -6.070 1.00 69.25 87 PHE A N 1
ATOM 720 C CA . PHE A 1 87 ? 7.146 -4.545 -5.586 1.00 69.25 87 PHE A CA 1
ATOM 721 C C . PHE A 1 87 ? 5.843 -5.356 -5.605 1.00 69.25 87 PHE A C 1
ATOM 723 O O . PHE A 1 87 ? 5.036 -5.266 -4.682 1.00 69.25 87 PHE A O 1
ATOM 730 N N . ILE A 1 88 ? 5.663 -6.226 -6.601 1.00 68.81 88 ILE A N 1
ATOM 731 C CA . ILE A 1 88 ? 4.462 -7.060 -6.738 1.00 68.81 88 ILE A CA 1
ATOM 732 C C . ILE A 1 88 ? 4.274 -7.994 -5.530 1.00 68.81 88 ILE A C 1
ATOM 734 O O . ILE A 1 88 ? 3.143 -8.226 -5.096 1.00 68.81 88 ILE A O 1
ATOM 738 N N . ILE A 1 89 ? 5.362 -8.496 -4.937 1.00 67.62 89 ILE A N 1
ATOM 739 C CA . ILE A 1 89 ? 5.292 -9.324 -3.724 1.00 67.62 89 ILE A CA 1
ATOM 740 C C . ILE A 1 89 ? 4.867 -8.509 -2.509 1.00 67.62 89 ILE A C 1
ATOM 742 O O . ILE A 1 89 ? 4.058 -8.978 -1.708 1.00 67.62 89 ILE A O 1
ATOM 746 N N . GLU A 1 90 ? 5.368 -7.285 -2.370 1.00 72.69 90 GLU A N 1
ATOM 747 C CA . GLU A 1 90 ? 4.938 -6.393 -1.290 1.00 72.69 90 GLU A CA 1
ATOM 748 C C . GLU A 1 90 ? 3.451 -6.040 -1.420 1.00 72.69 90 GLU A C 1
ATOM 750 O O . GLU A 1 90 ? 2.721 -6.031 -0.426 1.00 72.69 90 GLU A O 1
ATOM 755 N N . VAL A 1 91 ? 2.963 -5.872 -2.654 1.00 75.50 91 VAL 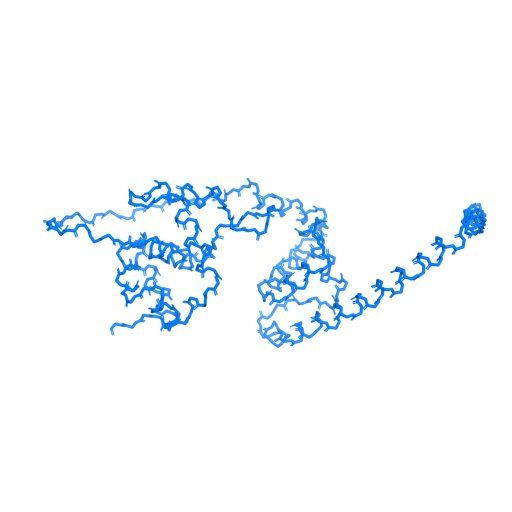A N 1
ATOM 756 C CA . VAL A 1 91 ? 1.529 -5.741 -2.930 1.00 75.50 91 VAL A CA 1
ATOM 757 C C . VAL A 1 91 ? 0.777 -7.007 -2.502 1.00 75.50 91 VAL A C 1
ATOM 759 O O . VAL A 1 91 ? -0.231 -6.899 -1.807 1.00 75.50 91 VAL A O 1
ATOM 762 N N . ALA A 1 92 ? 1.262 -8.207 -2.830 1.00 75.31 92 ALA A N 1
ATOM 763 C CA . ALA A 1 92 ? 0.606 -9.456 -2.431 1.00 75.31 92 ALA A CA 1
ATOM 764 C C . ALA A 1 92 ? 0.554 -9.653 -0.903 1.00 75.31 92 ALA A C 1
ATOM 766 O O . ALA A 1 92 ? -0.451 -10.117 -0.372 1.00 75.31 92 ALA A O 1
ATOM 767 N N . LYS A 1 93 ? 1.613 -9.279 -0.172 1.00 74.75 93 LYS A N 1
ATOM 768 C CA . LYS A 1 93 ? 1.692 -9.431 1.295 1.00 74.75 93 LYS A CA 1
ATOM 769 C C . LYS A 1 93 ? 0.641 -8.617 2.046 1.00 74.75 93 LYS A C 1
ATOM 771 O O . LYS A 1 93 ? 0.273 -8.991 3.162 1.00 74.75 93 LYS A O 1
ATOM 776 N N . ASN A 1 94 ? 0.168 -7.520 1.458 1.00 75.94 94 ASN A N 1
ATOM 777 C CA . ASN A 1 94 ? -0.835 -6.667 2.073 1.00 75.94 94 ASN A CA 1
ATOM 778 C C . ASN A 1 94 ? -2.259 -7.196 1.786 1.00 75.94 94 ASN A C 1
ATOM 780 O O . ASN A 1 94 ? -2.722 -7.113 0.645 1.00 75.94 94 ASN A O 1
ATOM 784 N N . PRO A 1 95 ? -3.002 -7.661 2.812 1.00 67.81 95 PRO A N 1
ATOM 785 C CA . PRO A 1 95 ? -4.316 -8.273 2.629 1.00 67.81 95 PRO A CA 1
ATOM 786 C C . PRO A 1 95 ? -5.352 -7.333 2.000 1.00 67.81 95 PRO A C 1
ATOM 788 O O . PRO A 1 95 ? -6.284 -7.785 1.335 1.00 67.81 95 PRO A O 1
ATOM 791 N N . TYR A 1 96 ? -5.182 -6.018 2.161 1.00 71.50 96 TYR A N 1
ATOM 792 C CA . TYR A 1 96 ? -6.067 -5.022 1.561 1.00 71.50 96 TYR A CA 1
ATOM 793 C C . TYR A 1 96 ? -6.076 -5.088 0.026 1.00 71.50 96 TYR A C 1
ATOM 795 O O . TYR A 1 96 ? -7.095 -4.809 -0.604 1.00 71.50 96 TYR A O 1
ATOM 803 N N . ASN A 1 97 ? -4.977 -5.520 -0.597 1.00 79.88 97 ASN A N 1
ATOM 804 C CA . ASN A 1 97 ? -4.902 -5.607 -2.052 1.00 79.88 97 ASN A CA 1
ATOM 805 C C . ASN A 1 97 ? -5.799 -6.710 -2.632 1.00 79.88 97 ASN A C 1
ATOM 807 O O . ASN A 1 97 ? -6.249 -6.574 -3.767 1.00 79.88 97 ASN A O 1
ATOM 811 N N . TYR A 1 98 ? -6.161 -7.736 -1.854 1.00 80.50 98 TYR A N 1
ATOM 812 C CA . TYR A 1 98 ? -7.171 -8.715 -2.274 1.00 80.50 98 TYR A CA 1
ATOM 813 C C . TYR A 1 98 ? -8.581 -8.118 -2.292 1.00 80.50 98 TYR A C 1
ATOM 815 O O . TYR A 1 98 ? -9.360 -8.441 -3.185 1.00 80.50 98 TYR A O 1
ATOM 823 N N . LYS A 1 99 ? -8.890 -7.183 -1.381 1.00 81.38 99 LYS A N 1
ATOM 824 C CA . LYS A 1 99 ? -10.134 -6.403 -1.449 1.00 81.38 99 LYS A CA 1
ATOM 825 C C . LYS A 1 99 ? -10.152 -5.519 -2.697 1.00 81.38 99 LYS A C 1
ATOM 827 O O . LYS A 1 99 ? -11.133 -5.517 -3.424 1.00 81.38 99 LYS A O 1
ATOM 832 N N . LEU A 1 100 ? -9.063 -4.809 -2.991 1.00 79.81 100 LEU A N 1
ATOM 833 C CA . LEU A 1 100 ? -8.996 -3.970 -4.194 1.00 79.81 100 LEU A CA 1
ATOM 834 C C . LEU A 1 100 ? -9.115 -4.785 -5.489 1.00 79.81 100 LEU A C 1
ATOM 836 O O . LEU A 1 100 ? -9.749 -4.339 -6.448 1.00 79.81 100 LEU A O 1
ATOM 840 N N . PHE A 1 101 ? -8.516 -5.977 -5.516 1.00 85.06 101 PHE A N 1
ATOM 841 C CA . PHE A 1 101 ? -8.682 -6.922 -6.613 1.00 85.06 101 PHE A CA 1
ATOM 842 C C . PHE A 1 101 ? -10.138 -7.390 -6.737 1.00 85.06 101 PHE A C 1
ATOM 844 O O . PHE A 1 101 ? -10.678 -7.434 -7.842 1.00 85.06 101 PHE A O 1
ATOM 851 N N . HIS A 1 102 ? -10.797 -7.689 -5.617 1.00 86.94 102 HIS A N 1
ATOM 852 C CA . HIS A 1 102 ? -12.218 -8.017 -5.595 1.00 86.94 102 HIS A CA 1
ATOM 853 C C . HIS A 1 102 ? -13.079 -6.865 -6.131 1.00 86.94 102 HIS A C 1
ATOM 855 O O . HIS A 1 102 ? -13.858 -7.095 -7.052 1.00 86.94 102 HIS A O 1
ATOM 861 N N . ASP A 1 103 ? -12.872 -5.631 -5.663 1.00 83.69 103 ASP A N 1
ATOM 862 C CA . ASP A 1 103 ? -13.611 -4.450 -6.126 1.00 83.69 103 ASP A CA 1
ATOM 863 C C . ASP A 1 103 ? -13.442 -4.258 -7.655 1.00 83.69 103 ASP A C 1
ATOM 865 O O . ASP A 1 103 ? -14.381 -3.899 -8.368 1.00 83.69 103 ASP A O 1
ATOM 869 N N . TYR A 1 104 ? -12.248 -4.543 -8.194 1.00 84.75 104 TYR A N 1
ATOM 870 C CA . TYR A 1 104 ? -11.998 -4.566 -9.642 1.00 84.75 104 TYR A CA 1
ATOM 871 C C . TYR A 1 104 ? -12.819 -5.644 -10.365 1.00 84.75 104 TYR A C 1
ATOM 873 O O . TYR A 1 104 ? -13.412 -5.379 -11.415 1.00 84.75 104 TYR A O 1
ATOM 881 N N . LYS A 1 105 ? -12.890 -6.856 -9.807 1.00 88.12 105 LYS A N 1
ATOM 882 C CA . LYS A 1 105 ? -13.695 -7.949 -10.366 1.00 88.12 105 LYS A CA 1
ATOM 883 C C . LYS A 1 105 ? -15.187 -7.649 -10.313 1.00 88.12 105 LYS A C 1
ATOM 885 O O . LYS A 1 105 ? -15.881 -7.940 -11.283 1.00 88.12 105 LYS A O 1
ATOM 890 N N . GLU A 1 106 ? -15.666 -7.019 -9.248 1.00 85.75 106 GLU A N 1
ATOM 891 C CA . GLU A 1 106 ? -17.051 -6.560 -9.164 1.00 85.75 106 GLU A CA 1
ATOM 892 C C . GLU A 1 106 ? -17.360 -5.498 -10.216 1.00 85.75 106 GLU A C 1
ATOM 894 O O . GLU A 1 106 ? -18.405 -5.567 -10.860 1.00 85.75 106 GLU A O 1
ATOM 899 N N . ARG A 1 107 ? -16.451 -4.544 -10.460 1.00 88.00 107 ARG A N 1
ATOM 900 C CA . ARG A 1 107 ? -16.636 -3.558 -11.536 1.00 88.00 107 ARG A CA 1
ATOM 901 C C . ARG A 1 107 ? -16.747 -4.225 -12.900 1.00 88.00 107 ARG A C 1
ATOM 903 O O . ARG A 1 107 ? -17.666 -3.883 -13.639 1.00 88.00 107 ARG A O 1
ATOM 910 N N . LEU A 1 108 ? -15.872 -5.183 -13.205 1.00 85.94 108 LEU A N 1
ATOM 911 C CA . LEU A 1 108 ? -15.951 -5.970 -14.440 1.00 85.94 108 LEU A CA 1
ATOM 912 C C . LEU A 1 108 ? -17.263 -6.751 -14.552 1.00 85.94 108 LEU A C 1
ATOM 914 O O . LEU A 1 108 ? -17.851 -6.810 -15.626 1.00 85.94 108 LEU A O 1
ATOM 918 N N . PHE A 1 109 ? -17.718 -7.348 -13.452 1.00 86.00 109 PHE A N 1
ATOM 919 C CA . PHE A 1 109 ? -18.950 -8.128 -13.429 1.00 86.00 109 PHE A CA 1
ATOM 920 C C . PHE A 1 109 ? -20.193 -7.249 -13.628 1.00 86.00 109 PHE A C 1
ATOM 922 O O . PHE A 1 109 ? -21.060 -7.570 -14.436 1.00 86.00 109 PHE A O 1
ATOM 929 N N . ASN A 1 110 ? -20.261 -6.118 -12.924 1.00 85.81 110 ASN A N 1
ATOM 930 C CA . ASN A 1 110 ? -21.414 -5.218 -12.934 1.00 85.81 110 ASN A CA 1
ATOM 931 C C . ASN A 1 110 ? -21.475 -4.323 -14.180 1.00 85.81 110 ASN A C 1
ATOM 933 O O . ASN A 1 110 ? -22.529 -3.769 -14.484 1.00 85.81 110 ASN A O 1
ATOM 937 N N . ASN A 1 111 ? -20.363 -4.162 -14.902 1.00 87.75 111 ASN A N 1
ATOM 938 C CA . ASN A 1 111 ? -20.267 -3.276 -16.057 1.00 87.75 111 ASN A CA 1
ATOM 939 C C . ASN A 1 111 ? -19.690 -4.044 -17.261 1.00 87.75 111 ASN A C 1
ATOM 941 O O . ASN A 1 111 ? -18.470 -4.105 -17.414 1.00 87.75 111 ASN A O 1
ATOM 945 N N . PRO A 1 112 ? -20.537 -4.579 -18.162 1.00 84.88 112 PRO A N 1
ATOM 946 C CA . PRO A 1 112 ? -20.088 -5.371 -19.314 1.00 84.88 112 PRO A CA 1
ATOM 947 C C . PRO A 1 112 ? -19.112 -4.640 -20.248 1.00 84.88 112 PRO A C 1
ATOM 949 O O . PRO A 1 112 ? -18.260 -5.265 -20.872 1.00 84.88 112 PRO A O 1
ATOM 952 N N . ASP A 1 113 ? -19.197 -3.308 -20.311 1.00 85.00 113 ASP A N 1
ATOM 953 C CA . ASP A 1 113 ? -18.305 -2.473 -21.121 1.00 85.00 113 ASP A CA 1
ATOM 954 C C . ASP A 1 113 ? -17.018 -2.060 -20.384 1.00 85.00 113 ASP A C 1
ATOM 956 O O . ASP A 1 113 ? -16.274 -1.198 -20.875 1.00 85.00 113 ASP A O 1
ATOM 960 N N . TRP A 1 114 ? -16.776 -2.569 -19.173 1.00 85.25 114 TRP A N 1
ATOM 961 C CA . TRP A 1 114 ? -15.594 -2.241 -18.381 1.00 85.25 114 TRP A CA 1
ATOM 962 C C . TRP A 1 114 ? -14.368 -2.950 -18.945 1.00 85.25 114 TRP A C 1
ATOM 964 O O . TRP A 1 114 ? -14.335 -4.166 -19.103 1.00 85.25 114 TRP A O 1
ATOM 974 N N . SER A 1 115 ? -13.342 -2.171 -19.274 1.00 81.94 115 SER A N 1
ATOM 975 C CA . SER A 1 115 ? -12.107 -2.661 -19.883 1.00 81.94 115 SER A CA 1
ATOM 976 C C . SER A 1 115 ? -10.905 -2.258 -19.043 1.00 81.94 115 SER A C 1
ATOM 978 O O . SER A 1 115 ? -10.985 -1.322 -18.249 1.00 81.94 115 SER A O 1
ATOM 980 N N . SER A 1 116 ? -9.755 -2.897 -19.266 1.00 73.31 116 SER A N 1
ATOM 981 C CA . SER A 1 116 ? -8.501 -2.523 -18.598 1.00 73.31 116 SER A CA 1
ATOM 982 C C . SER A 1 116 ? -8.142 -1.046 -18.796 1.00 73.31 116 SER A C 1
ATOM 984 O O . SER A 1 116 ? -7.591 -0.424 -17.895 1.00 73.31 116 SER A O 1
ATOM 986 N N . LYS A 1 117 ? -8.509 -0.456 -19.944 1.00 77.00 117 LYS A N 1
ATOM 987 C CA . LYS A 1 117 ? -8.336 0.978 -20.210 1.00 77.00 117 LYS A CA 1
ATOM 988 C C . LYS A 1 117 ? -9.239 1.839 -19.320 1.00 77.00 117 LYS A C 1
ATOM 990 O O . LYS A 1 117 ? -8.766 2.820 -18.760 1.00 77.00 117 LYS A O 1
ATOM 995 N N . LYS A 1 118 ? -10.514 1.467 -19.165 1.00 79.75 118 LYS A N 1
ATOM 996 C CA . LYS A 1 118 ? -11.443 2.179 -18.272 1.00 79.75 118 LYS A CA 1
ATOM 997 C C . LYS A 1 118 ? -11.046 2.032 -16.807 1.00 79.75 118 LYS A C 1
ATOM 999 O O . LYS A 1 118 ? -11.139 3.004 -16.071 1.00 79.75 118 LYS A O 1
ATOM 1004 N N . GLU A 1 119 ? -10.567 0.855 -16.408 1.00 78.69 119 GLU A N 1
ATOM 1005 C CA . GLU A 1 119 ? -10.013 0.648 -15.069 1.00 78.69 119 GLU A CA 1
ATOM 1006 C C . GLU A 1 119 ? -8.808 1.565 -14.842 1.00 78.69 119 GLU A C 1
ATOM 1008 O O . GLU A 1 119 ? -8.767 2.279 -13.848 1.00 78.69 119 GLU A O 1
ATOM 1013 N N . PHE A 1 120 ? -7.868 1.625 -15.789 1.00 69.00 120 PHE A N 1
ATOM 1014 C CA . PHE A 1 120 ? -6.731 2.539 -15.702 1.00 69.00 120 PHE A CA 1
ATOM 1015 C C . PHE A 1 120 ? -7.182 4.003 -15.568 1.00 69.00 120 PHE A C 1
ATOM 1017 O O . PHE A 1 120 ? -6.753 4.697 -14.653 1.00 69.00 120 PHE A O 1
ATOM 1024 N N . GLU A 1 121 ? -8.098 4.469 -16.421 1.00 76.44 121 GLU A N 1
ATOM 1025 C CA . GLU A 1 121 ? -8.638 5.836 -16.365 1.00 76.44 121 GLU A CA 1
ATOM 1026 C C . GLU A 1 121 ? -9.380 6.136 -15.051 1.00 76.44 121 GLU A C 1
ATOM 1028 O O . GLU A 1 121 ? -9.244 7.231 -14.506 1.00 76.44 121 GLU A O 1
ATOM 1033 N N . TYR A 1 122 ? -10.147 5.176 -14.530 1.00 76.00 122 TYR A N 1
ATOM 1034 C CA . TYR A 1 122 ? -10.823 5.274 -13.236 1.00 76.00 122 TYR A CA 1
ATOM 1035 C C . TYR A 1 122 ? -9.812 5.482 -12.103 1.00 76.00 122 TYR A C 1
ATOM 1037 O O . TYR A 1 122 ? -9.949 6.416 -11.313 1.00 76.00 122 TYR A O 1
ATOM 1045 N N . LEU A 1 123 ? -8.748 4.676 -12.085 1.00 66.38 123 LEU A N 1
ATOM 1046 C CA . LEU A 1 123 ? -7.687 4.777 -11.085 1.00 66.38 123 LEU A CA 1
ATOM 1047 C C . LEU A 1 123 ? -6.941 6.114 -11.180 1.00 66.38 123 LEU A C 1
ATOM 1049 O O . LEU A 1 123 ? -6.645 6.716 -10.152 1.00 66.38 123 LEU A O 1
ATOM 1053 N N . GLN A 1 124 ? -6.707 6.629 -12.392 1.00 60.69 124 GLN A N 1
ATOM 1054 C CA . GLN A 1 124 ? -6.126 7.963 -12.591 1.00 60.69 124 GLN A CA 1
ATOM 1055 C C . GLN A 1 124 ? -7.039 9.089 -12.078 1.00 60.69 124 GLN A C 1
ATOM 1057 O O . GLN A 1 124 ? -6.549 10.077 -11.533 1.00 60.69 124 GLN A O 1
ATOM 1062 N N . LYS A 1 125 ? -8.366 8.949 -12.184 1.00 61.97 125 LYS A N 1
ATOM 1063 C CA . LYS A 1 125 ? -9.326 9.942 -11.666 1.00 61.97 125 LYS A CA 1
ATOM 1064 C C . LYS A 1 125 ? -9.444 9.921 -10.143 1.00 61.97 125 LYS A C 1
ATOM 1066 O O . LYS A 1 125 ? -9.459 10.988 -9.542 1.00 61.97 125 LYS A O 1
ATOM 1071 N N . GLU A 1 126 ? -9.409 8.747 -9.509 1.00 53.84 126 GLU A N 1
ATOM 1072 C CA . GLU A 1 126 ? -9.274 8.634 -8.042 1.00 53.84 126 GLU A CA 1
ATOM 1073 C C . GLU A 1 126 ? -7.955 9.236 -7.509 1.00 53.84 126 GLU A C 1
ATOM 1075 O O . GLU A 1 126 ? -7.822 9.520 -6.317 1.00 53.84 126 GLU A O 1
ATOM 1080 N N . ILE A 1 127 ? -6.949 9.409 -8.373 1.00 47.25 127 ILE A N 1
ATOM 1081 C CA . ILE A 1 127 ? -5.697 10.115 -8.067 1.00 47.25 127 ILE A CA 1
ATOM 1082 C C . ILE A 1 127 ? -5.833 11.637 -8.282 1.00 47.25 127 ILE A C 1
ATOM 1084 O O . ILE A 1 127 ? -5.178 12.397 -7.570 1.00 47.25 127 ILE A O 1
ATOM 1088 N N . ALA A 1 128 ? -6.670 12.087 -9.224 1.00 32.44 128 ALA A N 1
ATOM 1089 C CA . ALA A 1 128 ? -6.750 13.484 -9.665 1.00 32.44 128 ALA A CA 1
ATOM 1090 C C . ALA A 1 128 ? -7.847 14.331 -8.988 1.00 32.44 128 ALA A C 1
ATOM 1092 O O . ALA A 1 128 ? -7.672 15.542 -8.857 1.00 32.44 128 ALA A O 1
ATOM 1093 N N . GLU A 1 129 ? -8.959 13.737 -8.548 1.00 31.25 129 GLU A N 1
ATOM 1094 C CA . GLU A 1 129 ? -10.065 14.460 -7.906 1.00 31.25 129 GLU A CA 1
ATOM 1095 C C . GLU A 1 129 ? -10.161 14.097 -6.411 1.00 31.25 129 GLU A C 1
ATOM 1097 O O . GLU A 1 129 ? -10.643 13.012 -6.073 1.00 31.25 129 GLU A O 1
ATOM 1102 N N . PRO A 1 130 ? -9.730 14.974 -5.478 1.00 34.69 130 PRO A N 1
ATOM 1103 C CA . PRO A 1 130 ? -10.062 14.803 -4.069 1.00 34.69 130 PRO A CA 1
ATOM 1104 C C . PRO A 1 130 ? -11.583 14.896 -3.921 1.00 34.69 130 PRO A C 1
ATOM 1106 O O . PRO A 1 130 ? -12.194 15.896 -4.306 1.00 34.69 130 PRO A O 1
ATOM 1109 N N . GLN A 1 131 ? -12.202 13.841 -3.394 1.00 33.56 131 GLN A N 1
ATOM 1110 C CA . GLN A 1 131 ? -13.650 13.779 -3.231 1.00 33.56 131 GLN A CA 1
ATOM 1111 C C . GLN A 1 131 ? -14.151 14.971 -2.399 1.00 33.56 131 GLN A C 1
ATOM 1113 O O . GLN A 1 131 ? -13.855 15.098 -1.211 1.00 33.56 131 GLN A O 1
ATOM 1118 N N . GLN A 1 132 ? -14.942 15.847 -3.025 1.00 32.69 132 GLN A N 1
ATOM 1119 C CA . GLN A 1 132 ? -15.751 16.836 -2.321 1.00 32.69 132 GLN A CA 1
ATOM 1120 C C . GLN A 1 132 ? -16.899 16.103 -1.623 1.00 32.69 132 GLN A C 1
ATOM 1122 O O . GLN A 1 132 ? -17.931 15.809 -2.226 1.00 32.69 132 GLN A O 1
ATOM 1127 N N . ILE A 1 133 ? -16.722 15.795 -0.340 1.00 32.16 133 ILE A N 1
ATOM 1128 C CA . ILE A 1 133 ? -17.803 15.271 0.493 1.00 32.16 133 ILE A CA 1
ATOM 1129 C C . ILE A 1 133 ? -18.781 16.423 0.765 1.00 32.16 133 ILE A C 1
ATOM 1131 O O . ILE A 1 133 ? -18.448 17.428 1.398 1.00 32.16 133 ILE A O 1
ATOM 1135 N N . ASN A 1 134 ? -19.995 16.278 0.236 1.00 27.45 134 ASN A N 1
ATOM 1136 C CA . ASN A 1 134 ? -21.133 17.168 0.446 1.00 27.45 134 ASN A CA 1
ATOM 1137 C C . ASN A 1 134 ? -21.366 17.458 1.942 1.00 27.45 134 ASN A C 1
ATOM 1139 O O . ASN A 1 134 ? -21.633 16.555 2.731 1.00 27.45 134 ASN A O 1
ATOM 1143 N N . LYS A 1 135 ? -21.334 18.746 2.311 1.00 43.06 135 LYS A N 1
ATOM 1144 C CA . LYS A 1 135 ? -21.760 19.280 3.616 1.00 43.06 135 LYS A CA 1
ATOM 1145 C C . LYS A 1 135 ? -23.273 19.520 3.649 1.00 43.06 135 LYS A C 1
ATOM 1147 O O . LYS A 1 135 ? -23.789 20.193 2.759 1.00 43.06 135 LYS A O 1
ATOM 1152 N N . LYS A 1 136 ? -23.936 19.135 4.750 1.00 26.27 136 LYS A N 1
ATOM 1153 C CA . LYS A 1 136 ? -25.073 19.858 5.378 1.00 26.27 136 LYS A CA 1
ATOM 1154 C C . LYS A 1 136 ? -25.334 19.339 6.821 1.00 26.27 136 LYS A C 1
ATOM 1156 O O . LYS A 1 136 ? -24.847 18.261 7.130 1.00 26.27 136 LYS A O 1
ATOM 1161 N N . PRO A 1 137 ? -25.975 20.115 7.731 1.00 41.88 137 PRO A N 1
ATOM 1162 C CA . PRO A 1 137 ? -25.231 20.875 8.752 1.00 41.88 137 PRO A CA 1
ATOM 1163 C C . PRO A 1 137 ? -25.749 20.769 10.215 1.00 41.88 137 PRO A C 1
ATOM 1165 O O . PRO A 1 137 ? -26.865 20.327 10.452 1.00 41.88 137 PRO A O 1
ATOM 1168 N N . GLN A 1 138 ? -24.952 21.360 11.130 1.00 27.53 138 GLN A N 1
ATOM 1169 C CA . GLN A 1 138 ? -25.240 21.842 12.508 1.00 27.53 138 GLN A CA 1
ATOM 1170 C C . GLN A 1 138 ? -25.391 20.782 13.624 1.00 27.53 138 GLN A C 1
ATOM 1172 O O . GLN A 1 138 ? -26.069 19.782 13.464 1.00 27.53 138 GLN A O 1
ATOM 1177 N N . SER A 1 139 ? -24.750 20.945 14.792 1.00 26.02 139 SER A N 1
ATOM 1178 C CA . SER A 1 139 ? -24.999 22.054 15.730 1.00 26.02 139 SER A CA 1
ATOM 1179 C C . SER A 1 139 ? -23.782 22.515 16.560 1.00 26.02 139 SER A C 1
ATOM 1181 O O . SER A 1 139 ? -22.752 21.853 16.629 1.00 26.02 139 SER A O 1
ATOM 1183 N N . GLN A 1 140 ? -23.938 23.707 17.141 1.00 27.28 140 GLN A N 1
ATOM 1184 C CA . GLN A 1 140 ? -22.958 24.602 17.761 1.00 27.28 140 GLN A CA 1
ATOM 1185 C C . GLN A 1 140 ? -22.817 24.435 19.291 1.00 27.28 140 GLN A C 1
ATOM 1187 O O . GLN A 1 140 ? -23.792 24.100 19.955 1.00 27.28 140 GLN A O 1
ATOM 1192 N N . ASN A 1 141 ? -21.661 24.904 19.798 1.00 27.16 141 ASN A N 1
ATOM 1193 C CA . ASN A 1 141 ? -21.385 25.522 21.117 1.00 27.16 141 ASN A CA 1
ATOM 1194 C C . ASN A 1 141 ? -21.412 24.591 22.354 1.00 27.16 141 ASN A C 1
ATOM 1196 O O . ASN A 1 141 ? -22.315 23.788 22.514 1.00 27.16 141 ASN A O 1
ATOM 1200 N N . THR A 1 142 ? -20.424 24.639 23.261 1.00 27.50 142 THR A N 1
ATOM 1201 C CA . THR A 1 142 ? -20.146 25.804 24.128 1.00 27.50 142 THR A CA 1
ATOM 1202 C C . THR A 1 142 ? -18.666 26.070 24.440 1.00 27.50 142 THR A C 1
ATOM 1204 O O . THR A 1 142 ? -17.834 25.173 24.541 1.00 27.50 142 THR A O 1
ATOM 1207 N N . GLU A 1 143 ? -18.380 27.356 24.644 1.00 34.31 143 GLU A N 1
ATOM 1208 C CA . GLU A 1 143 ? -17.102 27.959 25.013 1.00 34.31 143 GLU A CA 1
ATOM 1209 C C . GLU A 1 143 ? -16.737 27.840 26.512 1.00 34.31 143 GLU A C 1
ATOM 1211 O O . GLU A 1 143 ? -17.587 28.014 27.379 1.00 34.31 143 GLU A O 1
ATOM 1216 N N . LYS A 1 144 ? -15.415 27.744 26.744 1.00 33.56 144 LYS A N 1
ATOM 1217 C CA . LYS A 1 144 ? -14.579 28.414 27.771 1.00 33.56 144 LYS A CA 1
ATOM 1218 C C . LYS A 1 144 ? -14.671 27.979 29.242 1.00 33.56 144 LYS A C 1
ATOM 1220 O O . LYS A 1 144 ? -15.554 28.386 29.982 1.00 33.56 144 LYS A O 1
ATOM 1225 N N . GLU A 1 145 ? -13.545 27.434 29.715 1.00 27.80 145 GLU A N 1
ATOM 1226 C CA . GLU A 1 145 ? -12.954 27.869 30.986 1.00 27.80 145 GLU A CA 1
ATOM 1227 C C . GLU A 1 145 ? -11.417 27.929 30.867 1.00 27.80 145 GLU A C 1
ATOM 1229 O O . GLU A 1 145 ? -10.743 26.938 30.586 1.00 27.80 145 GLU A O 1
ATOM 1234 N N . VAL A 1 146 ? -10.858 29.135 31.016 1.00 35.19 146 VAL A N 1
ATOM 1235 C CA . VAL A 1 146 ? -9.422 29.428 30.915 1.00 35.19 146 VAL A CA 1
ATOM 1236 C C . VAL A 1 146 ? -8.792 29.266 32.296 1.00 35.19 146 VAL A C 1
ATOM 1238 O O . VAL A 1 146 ? -8.971 30.112 33.170 1.00 35.19 146 VAL A O 1
ATOM 1241 N N . LYS A 1 147 ? -7.987 28.216 32.480 1.00 29.86 147 LYS A N 1
ATOM 1242 C CA . LYS A 1 147 ? -6.943 28.179 33.511 1.00 29.86 147 LYS A CA 1
ATOM 1243 C C . LYS A 1 147 ? -5.588 28.289 32.830 1.00 29.86 147 LYS A C 1
ATOM 1245 O O . LYS A 1 147 ? -5.302 27.589 31.864 1.00 29.86 147 LYS A O 1
ATOM 1250 N N . LYS A 1 148 ? -4.764 29.191 33.359 1.00 33.34 148 LYS A N 1
ATOM 1251 C CA . LYS A 1 148 ? -3.368 29.447 32.994 1.00 33.34 148 LYS A CA 1
ATOM 1252 C C . LYS A 1 148 ? -2.526 28.211 33.336 1.00 33.34 148 LYS A C 1
ATOM 1254 O O . LYS A 1 148 ? -1.876 28.157 34.373 1.00 33.34 148 LYS A O 1
ATOM 1259 N N . ILE A 1 149 ? -2.621 27.185 32.501 1.00 31.36 149 ILE A N 1
ATOM 1260 C CA . ILE A 1 149 ? -1.794 25.984 32.552 1.00 31.36 149 ILE A CA 1
ATOM 1261 C C . ILE A 1 149 ? -0.573 26.324 31.703 1.00 31.36 149 ILE A C 1
ATOM 1263 O O . ILE A 1 149 ? -0.724 26.784 30.574 1.00 31.36 149 ILE A O 1
ATOM 1267 N N . SER A 1 150 ? 0.629 26.168 32.255 1.00 38.31 150 SER A N 1
ATOM 1268 C CA . SER A 1 150 ? 1.858 26.106 31.461 1.00 38.31 150 SER A CA 1
ATOM 1269 C C . SER A 1 150 ? 1.575 25.239 30.237 1.00 38.31 150 SER A C 1
ATOM 1271 O O . SER A 1 150 ? 1.272 24.065 30.442 1.00 38.31 150 SER A O 1
ATOM 1273 N N . GLU A 1 151 ? 1.565 25.810 29.026 1.00 53.69 151 GLU A N 1
ATOM 1274 C CA . GLU A 1 151 ? 1.198 25.088 27.801 1.00 53.69 151 GLU A CA 1
ATOM 1275 C C . GLU A 1 151 ? 1.874 23.720 27.831 1.00 53.69 151 GLU A C 1
ATOM 1277 O O . GLU A 1 151 ? 3.105 23.640 27.804 1.00 53.69 151 GLU A O 1
ATOM 1282 N N . ILE A 1 152 ? 1.089 22.654 28.012 1.00 55.88 152 ILE A N 1
ATOM 1283 C CA . ILE A 1 152 ? 1.631 21.301 28.041 1.00 55.88 152 ILE A CA 1
ATOM 1284 C C . ILE A 1 152 ? 2.177 21.086 26.635 1.00 55.88 152 ILE A C 1
ATOM 1286 O O . ILE A 1 152 ? 1.427 20.959 25.669 1.00 55.88 152 ILE A O 1
ATOM 1290 N N . LYS A 1 153 ? 3.502 21.171 26.500 1.00 72.50 153 LYS A N 1
ATOM 1291 C CA . LYS A 1 153 ? 4.172 21.042 25.212 1.00 72.50 153 LYS A CA 1
ATOM 1292 C C . LYS A 1 153 ? 4.260 19.565 24.879 1.00 72.50 153 LYS A C 1
ATOM 1294 O O . LYS A 1 153 ? 5.118 18.861 25.403 1.00 72.50 153 LYS A O 1
ATOM 1299 N N . TYR A 1 154 ? 3.380 19.124 23.993 1.00 79.12 154 TYR A N 1
ATOM 1300 C CA . TYR A 1 154 ? 3.448 17.791 23.416 1.00 79.12 154 TYR A CA 1
ATOM 1301 C C . TYR A 1 154 ? 4.577 17.687 22.389 1.00 79.12 154 TYR A C 1
ATOM 1303 O O . TYR A 1 154 ? 4.950 18.650 21.713 1.00 79.12 154 TYR A O 1
ATOM 1311 N N . THR A 1 155 ? 5.140 16.494 22.278 1.00 83.81 155 THR A N 1
ATOM 1312 C CA . THR A 1 155 ? 6.211 16.155 21.344 1.00 83.81 155 THR A CA 1
ATOM 1313 C C . THR A 1 155 ? 5.670 15.923 19.933 1.00 83.81 155 THR A C 1
ATOM 1315 O O . THR A 1 155 ? 4.512 15.562 19.737 1.00 83.81 155 THR A O 1
ATOM 1318 N N . ALA A 1 156 ? 6.530 16.031 18.916 1.00 79.69 156 ALA A N 1
ATOM 1319 C CA . ALA A 1 156 ? 6.148 15.730 17.531 1.00 79.69 156 ALA A CA 1
ATOM 1320 C C . ALA A 1 156 ? 5.598 14.302 17.346 1.00 79.69 156 ALA A C 1
ATOM 1322 O O . ALA A 1 156 ? 4.760 14.080 16.479 1.00 79.69 156 ALA A O 1
ATOM 1323 N N . LYS A 1 157 ? 6.055 13.342 18.164 1.00 86.81 157 LYS A N 1
ATOM 1324 C CA . LYS A 1 157 ? 5.557 11.959 18.148 1.00 86.81 157 LYS A CA 1
ATOM 1325 C C . LYS A 1 157 ? 4.120 11.869 18.647 1.00 86.81 157 LYS A C 1
ATOM 1327 O O . LYS A 1 157 ? 3.343 11.119 18.081 1.00 86.81 157 LYS A O 1
ATOM 1332 N N . GLU A 1 158 ? 3.765 12.641 19.666 1.00 85.12 158 GLU A N 1
ATOM 1333 C CA . GLU A 1 158 ? 2.405 12.684 20.206 1.00 85.12 158 GLU A CA 1
ATOM 1334 C C . GLU A 1 158 ? 1.431 13.360 19.239 1.00 85.12 158 GLU A C 1
ATOM 1336 O O . GLU A 1 158 ? 0.353 12.826 19.003 1.00 85.12 158 GLU A O 1
ATOM 1341 N N . TYR A 1 159 ? 1.845 14.458 18.595 1.00 87.19 159 TYR A N 1
ATOM 1342 C CA . TYR A 1 159 ? 1.071 15.073 17.509 1.00 87.19 159 TYR A CA 1
ATOM 1343 C C . TYR A 1 159 ? 0.860 14.114 16.338 1.00 87.19 159 TYR A C 1
ATOM 1345 O O . TYR A 1 159 ? -0.253 13.973 15.839 1.00 87.19 159 TYR A O 1
ATOM 1353 N N . ALA A 1 160 ? 1.922 13.435 15.902 1.00 89.75 160 ALA A N 1
ATOM 1354 C CA . ALA A 1 160 ? 1.834 12.472 14.814 1.00 89.75 160 ALA A CA 1
ATOM 1355 C C . ALA A 1 160 ? 0.961 11.264 15.191 1.00 89.75 160 ALA A C 1
ATOM 1357 O O . ALA A 1 160 ? 0.199 10.786 14.360 1.00 89.75 160 ALA A O 1
ATOM 1358 N N . LEU A 1 161 ? 1.019 10.803 16.443 1.00 89.06 161 LEU A N 1
ATOM 1359 C CA . LEU A 1 161 ? 0.189 9.703 16.926 1.00 89.06 161 LEU A CA 1
ATOM 1360 C C . LEU A 1 161 ? -1.298 10.078 16.956 1.00 89.06 161 LEU A C 1
ATOM 1362 O O . LEU A 1 161 ? -2.124 9.306 16.479 1.00 89.06 161 LEU A O 1
ATOM 1366 N N . ALA A 1 162 ? -1.630 11.268 17.465 1.00 89.44 162 ALA A N 1
ATOM 1367 C CA . ALA A 1 162 ? -3.001 11.775 17.468 1.00 89.44 162 ALA A CA 1
ATOM 1368 C C . ALA A 1 162 ? -3.549 11.922 16.043 1.00 89.44 162 ALA A C 1
ATOM 1370 O O . ALA A 1 162 ? -4.640 11.445 15.751 1.00 89.44 162 ALA A O 1
ATOM 1371 N N . TYR A 1 163 ? -2.746 12.487 15.138 1.00 92.69 163 TYR A N 1
ATOM 1372 C CA . TYR A 1 163 ? -3.086 12.607 13.723 1.00 92.69 163 TYR A CA 1
ATOM 1373 C C . TYR A 1 163 ? -3.376 11.249 13.067 1.00 92.69 163 TYR A C 1
ATOM 1375 O O . TYR A 1 163 ? -4.380 11.098 12.379 1.00 92.69 163 TYR A O 1
ATOM 1383 N N . ILE A 1 164 ? -2.527 10.244 13.299 1.00 90.69 164 ILE A N 1
ATOM 1384 C CA . ILE A 1 164 ? -2.715 8.903 12.728 1.00 90.69 164 ILE A CA 1
ATOM 1385 C C . ILE A 1 164 ? -3.998 8.252 13.257 1.00 90.69 164 ILE A C 1
ATOM 1387 O O . ILE A 1 164 ? -4.743 7.660 12.479 1.00 90.69 164 ILE A O 1
ATOM 1391 N N . PHE A 1 165 ? -4.281 8.372 14.556 1.00 88.56 165 PHE A N 1
ATOM 1392 C CA . PHE A 1 165 ? -5.510 7.814 15.117 1.00 88.56 165 PHE A CA 1
ATOM 1393 C C . PHE A 1 165 ? -6.770 8.537 14.641 1.00 88.56 165 PHE A C 1
ATOM 1395 O O . PHE A 1 165 ? -7.756 7.859 14.376 1.00 88.56 165 PHE A O 1
ATOM 1402 N N . ASP A 1 166 ? -6.731 9.858 14.457 1.00 88.19 166 ASP A N 1
ATOM 1403 C CA . ASP A 1 166 ? -7.844 10.608 13.860 1.00 88.19 166 ASP A CA 1
ATOM 1404 C C . ASP A 1 166 ? -8.151 10.138 12.438 1.00 88.19 166 ASP A C 1
ATOM 1406 O O . ASP A 1 166 ? -9.316 9.991 12.074 1.00 88.19 166 ASP A O 1
ATOM 1410 N N . LEU A 1 167 ? -7.114 9.888 11.633 1.00 85.69 167 LEU A N 1
ATOM 1411 C CA . LEU A 1 167 ? -7.294 9.322 10.299 1.00 85.69 167 LEU A CA 1
ATOM 1412 C C . LEU A 1 167 ? -7.959 7.949 10.397 1.00 85.69 167 LEU A C 1
ATOM 1414 O O . LEU A 1 167 ? -8.981 7.705 9.768 1.00 85.69 167 LEU A O 1
ATOM 1418 N N . TRP A 1 168 ? -7.428 7.060 11.234 1.00 88.56 168 TRP A N 1
ATOM 1419 C CA . TRP A 1 168 ? -7.945 5.698 11.344 1.00 88.56 168 TRP A CA 1
ATOM 1420 C C . TRP A 1 168 ? -9.358 5.622 11.911 1.00 88.56 168 TRP A C 1
ATOM 1422 O O . TRP A 1 168 ? -10.135 4.779 11.466 1.00 88.56 168 TRP A O 1
ATOM 1432 N N . ALA A 1 169 ? -9.709 6.514 12.835 1.00 83.00 169 ALA A N 1
ATOM 1433 C CA . ALA A 1 169 ? -11.065 6.640 13.352 1.00 83.00 169 ALA A CA 1
ATOM 1434 C C . ALA A 1 169 ? -12.068 7.007 12.252 1.00 83.00 169 ALA A C 1
ATOM 1436 O O . ALA A 1 169 ? -13.189 6.507 12.248 1.00 83.00 169 ALA A O 1
ATOM 1437 N N . LYS A 1 170 ? -11.631 7.793 11.264 1.00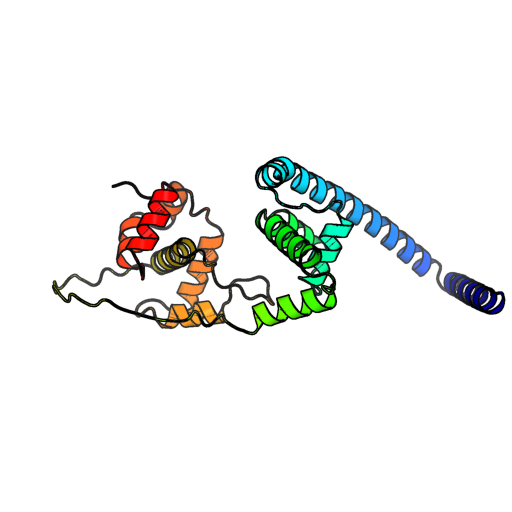 86.44 170 LYS A N 1
ATOM 1438 C CA . LYS A 1 170 ? -12.407 8.132 10.062 1.00 86.44 170 LYS A CA 1
ATOM 1439 C C . LYS A 1 170 ? -12.320 7.078 8.957 1.00 86.44 170 LYS A C 1
ATOM 1441 O O . LYS A 1 170 ? -12.949 7.227 7.913 1.00 86.44 170 LYS A O 1
ATOM 1446 N N . GLY A 1 171 ? -11.518 6.031 9.150 1.00 75.88 171 GLY A N 1
ATOM 1447 C CA . GLY A 1 171 ? -11.187 5.065 8.102 1.00 75.88 171 GLY A CA 1
ATOM 1448 C C . GLY A 1 171 ? -10.243 5.612 7.021 1.00 75.88 171 GLY A C 1
ATOM 1449 O O . GLY A 1 171 ? -10.085 4.987 5.974 1.00 75.88 171 GLY A O 1
ATOM 1450 N N . GLU A 1 172 ? -9.606 6.757 7.261 1.00 84.75 172 GLU A N 1
ATOM 1451 C CA . GLU A 1 172 ? -8.619 7.387 6.387 1.00 84.75 172 GLU A CA 1
ATOM 1452 C C . GLU A 1 172 ? -7.208 6.819 6.628 1.00 84.75 172 GLU A C 1
ATOM 1454 O O . GLU A 1 172 ? -6.909 6.201 7.652 1.00 84.75 172 GLU A O 1
ATOM 1459 N N . GLN A 1 173 ? -6.309 7.027 5.664 1.00 79.94 173 GLN A N 1
ATOM 1460 C CA . GLN A 1 173 ? -4.922 6.565 5.733 1.00 79.94 173 GLN A CA 1
ATOM 1461 C C . GLN A 1 173 ? -3.946 7.735 5.791 1.00 79.94 173 GLN A C 1
ATOM 1463 O O . GLN A 1 173 ? -4.252 8.847 5.368 1.00 79.94 173 GLN A O 1
ATOM 1468 N N . ILE A 1 174 ? -2.739 7.460 6.292 1.00 86.00 174 ILE A N 1
ATOM 1469 C CA . ILE A 1 174 ? -1.656 8.443 6.295 1.00 86.00 174 ILE A CA 1
ATOM 1470 C C . ILE A 1 174 ? -1.341 8.822 4.841 1.00 86.00 174 ILE A C 1
ATOM 1472 O O . ILE A 1 174 ? -1.187 7.920 4.016 1.00 86.00 174 ILE A O 1
ATOM 1476 N N . PRO A 1 175 ? -1.190 10.115 4.521 1.00 84.62 175 PRO A N 1
ATOM 1477 C CA . PRO A 1 175 ? -0.831 10.575 3.192 1.00 84.62 175 PRO A CA 1
ATOM 1478 C C . PRO A 1 175 ? 0.424 9.900 2.637 1.00 84.62 175 PRO A C 1
ATOM 1480 O O . PRO A 1 175 ? 1.489 9.923 3.263 1.00 84.62 175 PRO A O 1
ATOM 1483 N N . LEU A 1 176 ? 0.321 9.350 1.427 1.00 75.19 176 LEU A N 1
ATOM 1484 C CA . LEU A 1 176 ? 1.415 8.690 0.707 1.00 75.19 176 LEU A CA 1
ATOM 1485 C C .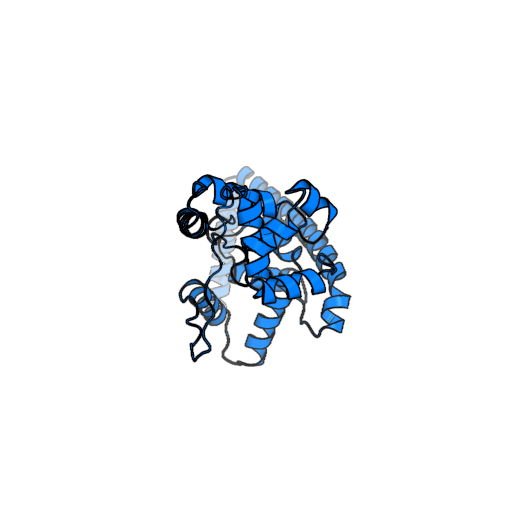 LEU A 1 176 ? 1.739 9.436 -0.589 1.00 75.19 176 LEU A C 1
ATOM 1487 O O . LEU A 1 176 ? 0.842 9.824 -1.338 1.00 75.19 176 LEU A O 1
ATOM 1491 N N . ASN A 1 177 ? 3.031 9.631 -0.858 1.00 62.19 177 ASN A N 1
ATOM 1492 C CA . ASN A 1 177 ? 3.521 10.074 -2.152 1.00 62.19 177 ASN A CA 1
ATOM 1493 C C . ASN A 1 177 ? 3.448 8.876 -3.098 1.00 62.19 177 ASN A C 1
ATOM 1495 O O . ASN A 1 177 ? 4.314 8.001 -3.077 1.00 62.19 177 ASN A O 1
ATOM 1499 N N . ARG A 1 178 ? 2.402 8.854 -3.926 1.00 49.97 178 ARG A N 1
ATOM 1500 C CA . ARG A 1 178 ? 2.117 7.756 -4.858 1.00 49.97 178 ARG A CA 1
ATOM 1501 C C . ARG A 1 178 ? 3.212 7.561 -5.922 1.00 49.97 178 ARG A C 1
ATOM 1503 O O . ARG A 1 178 ? 3.236 6.506 -6.533 1.00 49.97 178 ARG A O 1
ATOM 1510 N N . VAL A 1 179 ? 4.109 8.537 -6.114 1.00 42.53 179 VAL A N 1
ATOM 1511 C CA . VAL A 1 179 ? 5.208 8.487 -7.101 1.00 42.53 179 VAL A CA 1
ATOM 1512 C C . VAL A 1 179 ? 6.507 7.921 -6.513 1.00 42.53 179 VAL A C 1
ATOM 1514 O O . VAL A 1 179 ? 7.257 7.256 -7.212 1.00 42.53 179 VAL A O 1
ATOM 1517 N N . GLU A 1 180 ? 6.793 8.173 -5.233 1.00 36.47 180 GLU A N 1
ATOM 1518 C CA . GLU A 1 180 ? 8.065 7.776 -4.595 1.00 36.47 180 GLU A CA 1
ATOM 1519 C C . GLU A 1 180 ? 7.902 6.621 -3.587 1.00 36.47 180 GLU A C 1
ATOM 1521 O O . GLU A 1 180 ? 8.858 6.258 -2.901 1.00 36.47 180 GLU A O 1
ATOM 1526 N N . GLY A 1 181 ? 6.686 6.082 -3.427 1.00 42.31 181 GLY A N 1
ATOM 1527 C CA . GLY A 1 181 ? 6.380 4.974 -2.506 1.00 42.31 181 GLY A CA 1
ATOM 1528 C C . GLY A 1 181 ? 6.553 5.310 -1.018 1.00 42.31 181 GLY A C 1
ATOM 1529 O O . GLY A 1 181 ? 6.431 4.446 -0.150 1.00 42.31 181 GLY A O 1
ATOM 1530 N N . GLY A 1 182 ? 6.851 6.572 -0.707 1.00 68.62 182 GLY A N 1
ATOM 1531 C CA . GLY A 1 182 ? 7.019 7.089 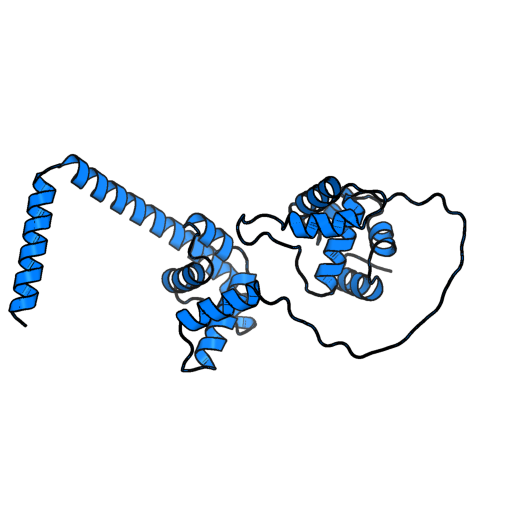0.642 1.00 68.62 182 GLY A CA 1
ATOM 1532 C C . GLY A 1 182 ? 5.782 7.821 1.143 1.00 68.62 182 GLY A C 1
ATOM 1533 O O . GLY A 1 182 ? 4.779 7.968 0.455 1.00 68.62 182 GLY A O 1
ATOM 1534 N N . LEU A 1 183 ? 5.867 8.345 2.360 1.00 81.75 183 LEU A N 1
ATOM 1535 C CA . LEU A 1 183 ? 4.879 9.289 2.870 1.00 81.75 183 LEU A CA 1
ATOM 1536 C C . LEU A 1 183 ? 4.795 10.540 1.981 1.00 81.75 183 LEU A C 1
ATOM 1538 O O . LEU A 1 183 ? 5.813 10.997 1.455 1.00 81.75 183 LEU A O 1
ATOM 1542 N N . ASN A 1 184 ? 3.602 11.125 1.850 1.00 84.06 184 ASN A N 1
ATOM 1543 C CA . ASN A 1 184 ? 3.407 12.379 1.126 1.00 84.06 184 ASN A CA 1
ATOM 1544 C C . ASN A 1 184 ? 4.061 13.513 1.907 1.00 84.06 184 ASN A C 1
ATOM 1546 O O . ASN A 1 184 ? 3.453 14.137 2.777 1.00 84.06 184 ASN A O 1
ATOM 1550 N N . LYS A 1 185 ? 5.335 13.772 1.606 1.00 84.94 185 LYS A N 1
ATOM 1551 C CA . LYS A 1 185 ? 6.118 14.782 2.313 1.00 84.94 185 LYS A CA 1
ATOM 1552 C C . LYS A 1 185 ? 5.482 16.165 2.210 1.00 84.94 185 LYS A C 1
ATOM 1554 O O . LYS A 1 185 ? 5.517 16.897 3.189 1.00 84.94 185 LYS A O 1
ATOM 1559 N N . LYS A 1 186 ? 4.901 16.516 1.058 1.00 85.94 186 LYS A N 1
ATOM 1560 C CA . LYS A 1 186 ? 4.282 17.829 0.847 1.00 85.94 186 LYS A CA 1
ATOM 1561 C C . LYS A 1 186 ? 3.061 18.012 1.750 1.00 85.94 186 LYS A C 1
ATOM 1563 O O . LYS A 1 186 ? 3.006 18.976 2.502 1.00 85.94 186 LYS A O 1
ATOM 1568 N N . GLU A 1 187 ? 2.149 17.051 1.739 1.00 86.06 187 GLU A N 1
ATOM 1569 C CA . GLU A 1 187 ? 0.913 17.106 2.529 1.00 86.06 187 GLU A CA 1
ATOM 1570 C C . GLU A 1 187 ? 1.187 17.033 4.037 1.00 86.06 187 GLU A C 1
ATOM 1572 O O . GLU A 1 187 ? 0.672 17.829 4.818 1.00 86.06 187 GLU A O 1
ATOM 1577 N N . LEU A 1 188 ? 2.103 16.159 4.462 1.00 87.25 188 LEU A N 1
ATOM 1578 C CA . LEU A 1 188 ? 2.527 16.107 5.862 1.00 87.25 188 LEU A CA 1
ATOM 1579 C C . LEU A 1 188 ? 3.285 17.370 6.293 1.00 87.25 188 LEU A C 1
ATOM 1581 O O . LEU A 1 188 ? 3.258 17.723 7.470 1.00 87.25 188 LEU A O 1
ATOM 1585 N N . HIS A 1 189 ? 3.959 18.063 5.371 1.00 87.50 189 HIS A N 1
ATOM 1586 C CA . HIS A 1 189 ? 4.562 19.361 5.659 1.00 87.50 189 HIS A CA 1
ATOM 1587 C C . HIS A 1 189 ? 3.508 20.451 5.857 1.00 87.50 189 HIS A C 1
ATOM 1589 O O . HIS A 1 189 ? 3.658 21.235 6.787 1.00 87.50 189 HIS A O 1
ATOM 1595 N N . GLU A 1 190 ? 2.456 20.481 5.039 1.00 87.88 190 GLU A N 1
ATOM 1596 C CA . GLU A 1 190 ? 1.338 21.423 5.192 1.00 87.88 190 GLU A CA 1
ATOM 1597 C C . GLU A 1 190 ? 0.618 21.211 6.532 1.00 87.88 190 GLU A C 1
ATOM 1599 O O . GLU A 1 190 ? 0.361 22.163 7.266 1.00 87.88 190 GLU A O 1
ATOM 1604 N N . ILE A 1 191 ? 0.382 19.956 6.925 1.00 83.50 191 ILE A N 1
ATOM 1605 C CA . ILE A 1 191 ? -0.182 19.630 8.244 1.00 83.50 191 ILE A CA 1
ATOM 1606 C C . ILE A 1 191 ? 0.767 20.076 9.364 1.00 83.50 191 ILE A C 1
ATOM 1608 O O . ILE A 1 191 ? 0.343 20.710 10.328 1.00 83.50 191 ILE A O 1
ATOM 1612 N N . GLY A 1 192 ? 2.063 19.786 9.223 1.00 82.38 192 GLY A N 1
ATOM 1613 C CA . GLY A 1 192 ? 3.077 20.155 10.206 1.00 82.38 192 GLY A CA 1
ATOM 1614 C C . GLY A 1 192 ? 3.304 21.665 10.350 1.00 82.38 192 GLY A C 1
ATOM 1615 O O . GLY A 1 192 ? 3.707 22.098 11.424 1.00 82.38 192 GLY A O 1
ATOM 1616 N N . GLU A 1 193 ? 3.043 22.473 9.315 1.00 87.56 193 GLU A N 1
ATOM 1617 C CA . GLU A 1 193 ? 3.099 23.946 9.390 1.00 87.56 193 GLU A CA 1
ATOM 1618 C C . GLU A 1 193 ? 2.018 24.533 10.296 1.00 87.56 193 GLU A C 1
ATOM 1620 O O . GLU A 1 193 ? 2.236 25.577 10.908 1.00 87.56 193 GLU A O 1
ATOM 1625 N N . ASN A 1 194 ? 0.890 23.839 10.439 1.00 83.75 194 ASN A N 1
ATOM 1626 C CA . ASN A 1 194 ? -0.213 24.274 11.291 1.00 83.75 194 ASN A CA 1
ATOM 1627 C C . ASN A 1 194 ? -0.001 23.938 12.779 1.00 83.75 194 ASN A C 1
ATOM 1629 O O . ASN A 1 194 ? -0.846 24.285 13.603 1.00 83.75 194 ASN A O 1
ATOM 1633 N N . ILE A 1 195 ? 1.112 23.287 13.150 1.00 82.88 195 ILE A N 1
ATOM 1634 C CA . ILE A 1 195 ? 1.441 22.949 14.542 1.00 82.88 195 ILE A CA 1
ATOM 1635 C C . ILE A 1 195 ? 2.364 24.037 15.123 1.00 82.88 195 ILE A C 1
ATOM 1637 O O . ILE A 1 195 ? 3.546 24.074 14.779 1.00 82.88 195 ILE A O 1
ATOM 1641 N N . PRO A 1 196 ? 1.899 24.891 16.059 1.00 72.62 196 PRO A N 1
ATOM 1642 C CA . PRO A 1 196 ? 2.631 26.099 16.463 1.00 72.62 196 PRO A CA 1
ATOM 1643 C C . PRO A 1 196 ? 4.028 25.858 17.054 1.00 72.62 196 PRO A C 1
ATOM 1645 O O . PRO A 1 196 ? 4.901 26.720 16.976 1.00 72.62 196 PRO A O 1
ATOM 1648 N N . THR A 1 197 ? 4.252 24.700 17.679 1.00 79.62 197 THR A N 1
ATOM 1649 C CA . THR A 1 197 ? 5.479 24.397 18.434 1.00 79.62 197 THR A CA 1
ATOM 1650 C C . THR A 1 197 ? 6.418 23.420 17.729 1.00 79.62 197 THR A C 1
ATOM 1652 O O . THR A 1 197 ? 7.540 23.210 18.199 1.00 79.62 197 THR A O 1
ATOM 1655 N N . ILE A 1 198 ? 6.002 22.827 16.604 1.00 79.88 198 ILE A N 1
ATOM 1656 C CA . ILE A 1 198 ? 6.730 21.754 15.919 1.00 79.88 198 ILE A CA 1
ATOM 1657 C C . ILE A 1 198 ? 7.060 22.182 14.491 1.00 79.88 198 ILE A C 1
ATOM 1659 O O . ILE A 1 198 ? 6.210 22.637 13.742 1.00 79.88 198 ILE A O 1
ATOM 1663 N N . LYS A 1 199 ? 8.316 21.993 14.075 1.00 83.06 199 LYS A N 1
ATOM 1664 C CA . LYS A 1 199 ? 8.712 22.221 12.678 1.00 83.06 199 LYS A CA 1
ATOM 1665 C C . LYS A 1 199 ? 8.087 21.156 11.774 1.00 83.06 199 LYS A C 1
ATOM 1667 O O . LYS A 1 199 ? 8.145 19.972 12.106 1.00 83.06 199 LYS A O 1
ATOM 1672 N N . LYS A 1 200 ? 7.627 21.550 10.585 1.00 83.81 200 LYS A N 1
ATOM 1673 C CA . LYS A 1 200 ? 7.043 20.648 9.576 1.00 83.81 200 LYS A CA 1
ATOM 1674 C C . LYS A 1 200 ? 7.880 19.400 9.264 1.00 83.81 200 LYS A C 1
ATOM 1676 O O . LYS A 1 200 ? 7.354 18.291 9.273 1.00 83.81 200 LYS A O 1
ATOM 1681 N N . ASP A 1 201 ? 9.201 19.545 9.109 1.00 79.69 201 ASP A N 1
ATOM 1682 C CA . ASP A 1 201 ? 10.104 18.403 8.895 1.00 79.69 201 ASP A CA 1
ATOM 1683 C C . ASP A 1 201 ? 10.158 17.462 10.110 1.00 79.69 201 ASP A C 1
ATOM 1685 O O . ASP A 1 201 ? 10.286 16.246 9.960 1.00 79.69 201 ASP A O 1
ATOM 1689 N N . THR A 1 202 ? 10.072 18.010 11.327 1.00 77.81 202 THR A N 1
ATOM 1690 C CA . THR A 1 202 ? 10.059 17.226 12.570 1.00 77.81 202 THR A CA 1
ATOM 1691 C C . THR A 1 202 ? 8.764 16.427 12.690 1.00 77.81 202 THR A C 1
ATOM 1693 O O . THR A 1 202 ? 8.814 15.261 13.078 1.00 77.81 202 THR A O 1
ATOM 1696 N N . PHE A 1 203 ? 7.628 17.015 12.309 1.00 85.88 203 PHE A N 1
ATOM 1697 C CA . PHE A 1 203 ? 6.345 16.316 12.248 1.00 85.88 203 PHE A CA 1
ATOM 1698 C C . PHE A 1 203 ? 6.367 15.190 11.203 1.00 85.88 203 PHE A C 1
ATOM 1700 O O . PHE A 1 203 ? 6.099 14.039 11.541 1.00 85.88 203 PHE A O 1
ATOM 1707 N N . TYR A 1 204 ? 6.813 15.471 9.974 1.00 87.00 204 TYR A N 1
ATOM 1708 C CA . TYR A 1 204 ? 6.973 14.455 8.927 1.00 87.00 204 TYR A CA 1
ATOM 1709 C C . TYR A 1 204 ? 7.846 13.273 9.374 1.00 87.00 204 TYR A C 1
ATOM 1711 O O . TYR A 1 204 ? 7.479 12.111 9.194 1.00 87.00 204 TYR A O 1
ATOM 1719 N N . ARG A 1 205 ? 8.997 13.549 10.003 1.00 79.19 205 ARG A N 1
ATOM 1720 C CA . ARG A 1 205 ? 9.885 12.501 10.534 1.00 79.19 205 ARG A CA 1
ATOM 1721 C C . ARG A 1 205 ? 9.221 11.683 11.638 1.00 79.19 205 ARG A C 1
ATOM 1723 O O . ARG A 1 205 ? 9.479 10.487 11.721 1.00 79.19 205 ARG A O 1
ATOM 1730 N N . ALA A 1 206 ? 8.390 12.305 12.471 1.00 83.06 206 ALA A N 1
ATOM 1731 C CA . ALA A 1 206 ? 7.649 11.607 13.513 1.00 83.06 206 ALA A CA 1
ATOM 1732 C C . ALA A 1 206 ? 6.584 10.671 12.921 1.00 83.06 206 ALA A C 1
ATOM 1734 O O . ALA A 1 206 ? 6.533 9.510 13.316 1.00 83.06 206 ALA A O 1
ATOM 1735 N N . VAL A 1 207 ? 5.820 11.123 11.920 1.00 86.19 207 VAL A N 1
ATOM 1736 C CA . VAL A 1 207 ? 4.868 10.270 11.182 1.00 86.19 207 VAL A CA 1
ATOM 1737 C C . VAL A 1 207 ? 5.602 9.099 10.519 1.00 86.19 207 VAL A C 1
ATOM 1739 O O . VAL A 1 207 ? 5.215 7.949 10.706 1.00 86.19 207 VAL A O 1
ATOM 1742 N N . LYS A 1 208 ? 6.727 9.362 9.836 1.00 85.12 208 LYS A N 1
ATOM 1743 C CA . LYS A 1 208 ? 7.582 8.322 9.227 1.00 85.12 208 LYS A CA 1
ATOM 1744 C C . LYS A 1 208 ? 8.122 7.316 10.231 1.00 85.12 208 LYS A C 1
ATOM 1746 O O . LYS A 1 208 ? 8.277 6.145 9.911 1.00 85.12 208 LYS A O 1
ATOM 1751 N N . LEU A 1 209 ? 8.464 7.771 11.429 1.00 80.88 209 LEU A N 1
ATOM 1752 C CA . LEU A 1 209 ? 8.923 6.880 12.480 1.00 80.88 209 LEU A CA 1
ATOM 1753 C C . LEU A 1 209 ? 7.778 5.969 12.932 1.00 80.88 209 LEU A C 1
ATOM 1755 O O . LEU A 1 209 ? 7.976 4.766 13.046 1.00 80.88 209 LEU A O 1
ATOM 1759 N N . LEU A 1 210 ? 6.585 6.520 13.152 1.00 82.00 210 LEU A N 1
ATOM 1760 C CA . LEU A 1 210 ? 5.436 5.785 13.682 1.00 82.00 210 LEU A CA 1
ATOM 1761 C C . LEU A 1 210 ? 4.900 4.707 12.736 1.00 82.00 210 LEU A C 1
ATOM 1763 O O . LEU A 1 210 ? 4.386 3.709 13.227 1.00 82.00 210 LEU A O 1
ATOM 1767 N N . THR A 1 211 ? 5.089 4.830 11.419 1.00 79.19 211 THR A N 1
ATOM 1768 C CA . THR A 1 211 ? 4.733 3.752 10.476 1.00 79.19 211 THR A CA 1
ATOM 1769 C C . THR A 1 211 ? 5.561 2.477 10.662 1.00 79.19 211 THR A C 1
ATOM 1771 O O . THR A 1 211 ? 5.149 1.418 10.202 1.00 79.19 211 THR A O 1
ATOM 1774 N N . SER A 1 212 ? 6.708 2.549 11.349 1.00 75.44 212 SER A N 1
ATOM 1775 C CA . SER A 1 212 ? 7.504 1.368 11.719 1.00 75.44 212 SER A CA 1
ATOM 1776 C C . SER A 1 212 ? 7.040 0.685 13.014 1.00 75.44 212 SER A C 1
ATOM 1778 O O . SER A 1 212 ? 7.521 -0.400 13.339 1.00 75.44 212 SER A O 1
ATOM 1780 N N . TYR A 1 213 ? 6.108 1.299 13.753 1.00 75.06 213 TYR A N 1
ATOM 1781 C CA . TYR A 1 213 ? 5.549 0.760 14.990 1.00 75.06 213 TYR A CA 1
ATOM 1782 C C . TYR A 1 213 ? 4.208 0.078 14.720 1.00 75.06 213 TYR A C 1
ATOM 1784 O O . TYR A 1 213 ? 3.391 0.543 13.930 1.00 75.06 213 TYR A O 1
ATOM 1792 N N . ASP A 1 214 ? 3.939 -0.996 15.459 1.00 78.44 214 ASP A N 1
ATOM 1793 C CA . ASP A 1 214 ? 2.604 -1.585 15.517 1.00 78.44 214 ASP A CA 1
ATOM 1794 C C . ASP A 1 214 ? 1.748 -0.804 16.522 1.00 78.44 214 ASP A C 1
ATOM 1796 O O . ASP A 1 214 ? 1.746 -1.088 17.724 1.00 78.44 214 ASP A O 1
ATOM 1800 N N . LEU A 1 215 ? 1.045 0.215 16.028 1.00 84.06 215 LEU A N 1
ATOM 1801 C CA . LEU A 1 215 ? 0.213 1.100 16.848 1.00 84.06 215 LEU A CA 1
ATOM 1802 C C . LEU A 1 215 ? -1.063 0.420 17.377 1.00 84.06 215 LEU A C 1
ATOM 1804 O O . LEU A 1 215 ? -1.783 1.029 18.162 1.00 84.06 215 LEU A O 1
ATOM 1808 N N . ASN A 1 216 ? -1.321 -0.845 17.019 1.00 83.62 216 ASN A N 1
ATOM 1809 C CA . ASN A 1 216 ? -2.376 -1.658 17.632 1.00 83.62 216 ASN A CA 1
ATOM 1810 C C . ASN A 1 216 ? -1.889 -2.408 18.885 1.00 83.62 216 ASN A C 1
ATOM 1812 O O . ASN A 1 216 ? -2.638 -3.174 19.486 1.00 83.62 216 ASN A O 1
ATOM 1816 N N . LYS A 1 217 ? -0.633 -2.206 19.306 1.00 80.44 217 LYS A N 1
ATOM 1817 C CA . LYS A 1 217 ? -0.075 -2.804 20.523 1.00 80.44 217 LYS A CA 1
ATOM 1818 C C . LYS A 1 217 ? 0.217 -1.744 21.573 1.00 80.44 217 LYS A C 1
ATOM 1820 O O . LYS A 1 217 ? 1.122 -0.927 21.420 1.00 80.44 217 LYS A O 1
ATOM 1825 N N . GLN A 1 218 ? -0.442 -1.853 22.725 1.00 75.06 218 GLN A N 1
ATOM 1826 C CA . GLN A 1 218 ? -0.277 -0.918 23.844 1.00 75.06 218 GLN A CA 1
ATOM 1827 C C . GLN A 1 218 ? 1.187 -0.754 24.300 1.00 75.06 218 GLN A C 1
ATOM 1829 O O . GLN A 1 218 ? 1.620 0.358 24.592 1.00 75.06 218 GLN A O 1
ATOM 1834 N N . LYS A 1 219 ? 1.985 -1.834 24.292 1.00 74.06 219 LYS A N 1
ATOM 1835 C CA . LYS A 1 219 ? 3.424 -1.781 24.627 1.00 74.06 219 LYS A CA 1
ATOM 1836 C C . LYS A 1 219 ? 4.228 -0.884 23.675 1.00 74.06 219 LYS A C 1
ATOM 1838 O O . LYS A 1 219 ? 5.138 -0.192 24.119 1.00 74.06 219 LYS A O 1
ATOM 1843 N N . GLN A 1 220 ? 3.894 -0.884 22.382 1.00 77.06 220 GLN A N 1
ATOM 1844 C CA . GLN A 1 220 ? 4.553 -0.030 21.389 1.00 77.06 220 GLN A CA 1
ATOM 1845 C C . GLN A 1 220 ? 4.152 1.436 21.600 1.00 77.06 220 GLN A C 1
ATOM 1847 O O . GLN A 1 220 ? 5.021 2.305 21.620 1.00 77.06 220 GLN A O 1
ATOM 1852 N N . LEU A 1 221 ? 2.874 1.704 21.886 1.00 76.56 221 LEU A N 1
ATOM 1853 C CA . LEU A 1 221 ? 2.377 3.048 22.206 1.00 76.56 221 LEU A CA 1
ATOM 1854 C C . LEU A 1 221 ? 3.041 3.642 23.458 1.00 76.56 221 LEU A C 1
ATOM 1856 O O . LEU A 1 221 ? 3.503 4.780 23.429 1.00 76.56 221 LEU A O 1
ATOM 1860 N N . GLN A 1 222 ? 3.200 2.847 24.520 1.00 76.88 222 GLN A N 1
ATOM 1861 C CA . GLN A 1 222 ? 3.912 3.258 25.741 1.00 76.88 222 GLN A CA 1
ATOM 1862 C C . GLN A 1 222 ? 5.401 3.562 25.505 1.00 76.88 222 GLN A C 1
ATOM 1864 O O . GLN A 1 222 ? 5.987 4.374 26.222 1.00 76.88 222 GLN A O 1
ATOM 1869 N N . SER A 1 223 ? 6.023 2.928 24.503 1.00 72.19 223 SER A N 1
ATOM 1870 C CA . SER A 1 223 ? 7.410 3.217 24.113 1.00 72.19 223 SER A CA 1
ATOM 1871 C C . SER A 1 223 ? 7.552 4.522 23.316 1.00 72.19 223 SER A C 1
ATOM 1873 O O . SER A 1 223 ? 8.622 5.134 23.313 1.00 72.19 223 SER A O 1
ATOM 1875 N N . ILE A 1 224 ? 6.472 4.962 22.661 1.00 74.75 224 ILE A N 1
ATOM 1876 C CA . ILE A 1 224 ? 6.402 6.216 21.903 1.00 74.75 224 ILE A CA 1
ATOM 1877 C C . ILE A 1 224 ? 6.213 7.399 22.857 1.00 74.75 224 ILE A C 1
ATOM 1879 O O . ILE A 1 224 ? 6.971 8.368 22.780 1.00 74.75 224 ILE A O 1
ATOM 1883 N N . SER A 1 225 ? 5.229 7.306 23.755 1.00 78.62 225 SER A N 1
ATOM 1884 C CA . SER A 1 225 ? 5.030 8.233 24.871 1.00 78.62 225 SER A CA 1
ATOM 1885 C C . SER A 1 225 ? 4.414 7.500 26.061 1.00 78.62 225 SER A C 1
ATOM 1887 O O . SER A 1 225 ? 3.489 6.701 25.913 1.00 78.62 225 SER A O 1
ATOM 1889 N N . LYS A 1 226 ? 4.915 7.798 27.265 1.00 72.00 226 LYS A N 1
ATOM 1890 C CA . LYS A 1 226 ? 4.393 7.218 28.510 1.00 72.00 226 LYS A CA 1
ATOM 1891 C C . LYS A 1 226 ? 2.949 7.644 28.785 1.00 72.00 226 LYS A C 1
ATOM 1893 O O . LYS A 1 226 ? 2.213 6.859 29.368 1.00 72.00 226 LYS A O 1
ATOM 1898 N N . ASP A 1 227 ? 2.562 8.842 28.346 1.00 76.88 227 ASP A N 1
ATOM 1899 C CA . ASP A 1 227 ? 1.226 9.420 28.545 1.00 76.88 227 ASP A CA 1
ATOM 1900 C C . ASP A 1 227 ? 0.503 9.646 27.204 1.00 76.88 227 ASP A C 1
ATOM 1902 O O . ASP A 1 227 ? -0.167 10.654 26.968 1.00 76.88 227 ASP A O 1
ATOM 1906 N N . TRP A 1 228 ? 0.679 8.701 26.273 1.00 83.00 228 TRP A N 1
ATOM 1907 C CA . TRP A 1 228 ? 0.155 8.825 24.913 1.00 83.00 228 TRP A CA 1
ATOM 1908 C C . TRP A 1 228 ? -1.372 8.978 24.870 1.00 83.00 228 TRP A C 1
ATOM 1910 O O . TRP A 1 228 ? -1.878 9.656 23.984 1.00 83.00 228 TRP A O 1
ATOM 1920 N N . GLN A 1 229 ? -2.112 8.390 25.817 1.00 82.75 229 GLN A N 1
ATOM 1921 C CA . GLN A 1 229 ? -3.577 8.472 25.852 1.00 82.75 229 GLN A CA 1
ATOM 1922 C C . GLN A 1 229 ? -4.056 9.900 26.123 1.00 82.75 229 GLN A C 1
ATOM 1924 O O . GLN A 1 229 ? -4.895 10.412 25.386 1.00 82.75 229 GLN A O 1
ATOM 1929 N N . ASN A 1 230 ? -3.486 10.566 27.131 1.00 80.00 230 ASN A N 1
ATOM 1930 C CA . ASN A 1 230 ? -3.787 11.964 27.430 1.00 80.00 230 ASN A CA 1
ATOM 1931 C C . ASN A 1 230 ? -3.351 12.876 26.276 1.00 80.00 230 ASN A C 1
ATOM 1933 O O . ASN A 1 230 ? -4.070 13.798 25.898 1.00 80.00 230 ASN A O 1
ATOM 1937 N N . ALA A 1 231 ? -2.201 12.585 25.661 1.00 80.81 231 ALA A N 1
ATOM 1938 C CA . ALA A 1 231 ? -1.741 13.332 24.501 1.00 80.81 231 ALA A CA 1
ATOM 1939 C C . ALA A 1 231 ? -2.705 13.206 23.308 1.00 80.81 231 ALA A C 1
ATOM 1941 O O . ALA A 1 231 ? -3.118 14.220 22.755 1.00 80.81 231 ALA A O 1
ATOM 1942 N N . VAL A 1 232 ? -3.136 11.992 22.953 1.00 85.00 232 VAL A N 1
ATOM 1943 C CA . VAL A 1 232 ? -4.113 11.776 21.872 1.00 85.00 232 VAL A CA 1
ATOM 1944 C C . VAL A 1 232 ? -5.455 12.424 22.209 1.00 85.00 232 VAL A C 1
ATOM 1946 O O . VAL A 1 232 ? -6.018 13.109 21.363 1.00 85.00 232 VAL A O 1
ATOM 1949 N N . GLN A 1 233 ? -5.927 12.311 23.453 1.00 84.75 233 GLN A N 1
ATOM 1950 C CA . GLN A 1 233 ? -7.164 12.955 23.899 1.00 84.75 233 GLN A CA 1
ATOM 1951 C C . GLN A 1 233 ? -7.141 14.480 23.748 1.00 84.75 233 GLN A C 1
ATOM 1953 O O . GLN A 1 233 ? -8.162 15.086 23.429 1.00 84.75 233 GLN A O 1
ATOM 1958 N N . LYS A 1 234 ? -5.995 15.112 24.008 1.00 84.06 234 LYS A N 1
ATOM 1959 C CA . LYS A 1 234 ? -5.851 16.573 23.961 1.00 84.06 234 LYS A CA 1
ATOM 1960 C C . LYS A 1 234 ? -5.546 17.111 22.567 1.00 84.06 234 LYS A C 1
ATOM 1962 O O . LYS A 1 234 ? -5.841 18.275 22.314 1.00 84.06 234 LYS A O 1
ATOM 1967 N N . LEU A 1 235 ? -4.946 16.295 21.701 1.00 84.44 235 LEU A N 1
ATOM 1968 C CA . LEU A 1 235 ? -4.485 16.700 20.370 1.00 84.44 235 LEU A CA 1
ATOM 1969 C C . LEU A 1 235 ? -5.399 16.247 19.227 1.00 84.44 235 LEU A C 1
ATOM 1971 O O . LEU A 1 235 ? -5.273 16.769 18.123 1.00 84.44 235 LEU A O 1
ATOM 1975 N N . SER A 1 236 ? -6.281 15.277 19.469 1.00 84.44 236 SER A N 1
ATOM 1976 C CA . SER A 1 236 ? -7.248 14.799 18.483 1.00 84.44 236 SER A CA 1
ATOM 1977 C C . SER A 1 236 ? -8.210 15.914 18.064 1.00 84.44 236 SER A C 1
ATOM 1979 O O . SER A 1 236 ? -8.758 16.635 18.900 1.00 84.44 236 SER A O 1
ATOM 1981 N N . ASN A 1 237 ? -8.457 16.022 16.760 1.00 84.56 237 ASN A N 1
ATOM 1982 C CA . ASN A 1 237 ? -9.439 16.945 16.193 1.00 84.56 237 ASN A CA 1
ATOM 1983 C C . ASN A 1 237 ? -10.878 16.504 16.491 1.00 84.56 237 ASN A C 1
ATOM 1985 O O . ASN A 1 237 ? -11.776 17.342 16.544 1.00 84.56 237 ASN A O 1
ATOM 1989 N N . ASN A 1 238 ? -11.102 15.198 16.673 1.00 86.12 238 ASN A N 1
ATOM 1990 C CA . ASN A 1 238 ? -12.389 14.633 17.065 1.00 86.12 238 ASN A CA 1
ATOM 1991 C C . ASN A 1 238 ? -12.194 13.504 18.081 1.00 86.12 238 ASN A C 1
ATOM 1993 O O . ASN A 1 238 ? -12.209 12.319 17.746 1.00 86.12 238 ASN A O 1
ATOM 1997 N N . TRP A 1 239 ? -12.043 13.884 19.352 1.00 83.31 239 TRP A N 1
ATOM 1998 C CA . TRP A 1 239 ? -11.805 12.910 20.412 1.00 83.31 239 TRP A CA 1
ATOM 1999 C C . TRP A 1 239 ? -12.933 11.883 20.551 1.00 83.31 239 TRP A C 1
ATOM 2001 O O . TRP A 1 239 ? -12.659 10.762 20.957 1.00 83.31 239 TRP A O 1
ATOM 2011 N N . ALA A 1 240 ? -14.184 12.218 20.223 1.00 80.56 240 ALA A N 1
ATOM 2012 C CA . ALA A 1 240 ? -15.286 11.267 20.347 1.00 80.56 240 ALA A CA 1
ATOM 2013 C C . ALA A 1 240 ? -15.104 10.071 19.394 1.00 80.56 240 ALA A C 1
ATOM 2015 O O . ALA A 1 240 ? -15.089 8.929 19.851 1.00 80.56 240 ALA A O 1
ATOM 2016 N N . GLU A 1 241 ? -14.870 10.344 18.107 1.00 85.19 241 GLU A N 1
ATOM 2017 C CA . GLU A 1 241 ? -14.595 9.313 17.091 1.00 85.19 241 GLU A CA 1
ATOM 2018 C C . GLU A 1 241 ? -13.291 8.569 17.391 1.00 85.19 241 GLU A C 1
ATOM 2020 O O . GLU A 1 241 ? -13.233 7.339 17.356 1.00 85.19 241 GLU A O 1
ATOM 2025 N N . THR A 1 242 ? -12.239 9.304 17.757 1.00 83.31 242 THR A N 1
ATOM 2026 C CA . THR A 1 242 ? -10.938 8.705 18.066 1.00 83.31 242 THR A CA 1
ATOM 2027 C C . THR A 1 242 ? -10.995 7.827 19.313 1.00 83.31 242 THR A C 1
ATOM 2029 O O . THR A 1 242 ? -10.411 6.743 19.328 1.00 83.31 242 THR A O 1
ATOM 2032 N N . LYS A 1 243 ? -11.745 8.220 20.348 1.00 83.56 243 LYS A N 1
ATOM 2033 C CA . LYS A 1 243 ? -11.981 7.392 21.537 1.00 83.56 243 LYS A CA 1
ATOM 2034 C C . LYS A 1 243 ? -12.714 6.110 21.162 1.00 83.56 243 LYS A C 1
ATOM 2036 O O . LYS A 1 243 ? -12.290 5.044 21.598 1.00 83.56 243 LYS A O 1
ATOM 2041 N N . GLU A 1 244 ? -13.773 6.197 20.359 1.00 84.00 244 GLU A N 1
ATOM 2042 C CA . GLU A 1 244 ? -14.527 5.023 19.910 1.00 84.00 244 GLU A CA 1
ATOM 2043 C C . GLU A 1 244 ? -13.622 4.050 19.150 1.00 84.00 244 GLU A C 1
ATOM 2045 O O . GLU A 1 244 ? -13.548 2.873 19.507 1.00 84.00 244 GLU A O 1
ATOM 2050 N N . TYR A 1 245 ? -12.826 4.554 18.202 1.00 89.44 245 TYR A N 1
ATOM 2051 C CA . TYR A 1 245 ? -11.819 3.756 17.508 1.00 89.44 245 TYR A CA 1
ATOM 2052 C C . TYR A 1 245 ? -10.859 3.068 18.490 1.00 89.44 245 TYR A C 1
ATOM 2054 O O . TYR A 1 245 ? -10.669 1.853 18.422 1.00 89.44 245 TYR A O 1
ATOM 2062 N N . LEU A 1 246 ? -10.287 3.805 19.445 1.00 82.62 246 LEU A N 1
ATOM 2063 C CA . LEU A 1 246 ? -9.334 3.246 20.407 1.00 82.62 246 LEU A CA 1
ATOM 2064 C C . LEU A 1 246 ? -9.970 2.198 21.329 1.00 82.62 246 LEU A C 1
ATOM 2066 O O . LEU A 1 246 ? -9.307 1.219 21.672 1.00 82.62 246 LEU A O 1
ATOM 2070 N N . VAL A 1 247 ? -11.241 2.365 21.700 1.00 83.81 247 VAL A N 1
ATOM 2071 C CA . VAL A 1 247 ? -12.012 1.359 22.444 1.00 83.81 247 VAL A CA 1
ATOM 2072 C C . VAL A 1 247 ? -12.235 0.114 21.584 1.00 83.81 247 VAL A C 1
ATOM 2074 O O . VAL A 1 247 ? -11.972 -0.990 22.055 1.00 83.81 247 VAL A O 1
ATOM 2077 N N . THR A 1 248 ? -12.623 0.264 20.309 1.00 86.69 248 THR A N 1
ATOM 2078 C CA . THR A 1 248 ? -12.815 -0.887 19.400 1.00 86.69 248 THR A CA 1
ATOM 2079 C C . THR A 1 248 ? -11.526 -1.673 19.158 1.00 86.69 248 THR A C 1
ATOM 2081 O O . THR A 1 248 ? -11.564 -2.878 18.919 1.00 86.69 248 THR A O 1
ATOM 2084 N N . LYS A 1 249 ? -10.372 -1.003 19.240 1.00 83.75 249 LYS A N 1
ATOM 2085 C CA . LYS A 1 249 ? -9.041 -1.617 19.144 1.00 83.75 249 LYS A CA 1
ATOM 2086 C C . LYS A 1 249 ? -8.494 -2.117 20.483 1.00 83.75 249 LYS A C 1
ATOM 2088 O O . LYS A 1 249 ? -7.348 -2.550 20.530 1.00 83.75 249 LYS A O 1
ATOM 2093 N N . GLU A 1 250 ? -9.281 -2.047 21.558 1.00 84.12 250 GLU A N 1
ATOM 2094 C CA . GLU A 1 250 ? -8.892 -2.400 22.933 1.00 84.12 250 GLU A CA 1
ATOM 2095 C C . GLU A 1 250 ? -7.666 -1.626 23.467 1.00 84.12 250 GLU A C 1
ATOM 2097 O O . GLU A 1 250 ? -6.994 -2.057 24.406 1.00 84.12 250 GLU A O 1
ATOM 2102 N N . LEU A 1 251 ? -7.374 -0.459 22.889 1.00 80.44 251 LEU A N 1
ATOM 2103 C CA . LEU A 1 251 ? -6.249 0.413 23.248 1.00 80.44 251 LEU A CA 1
ATOM 2104 C C . LEU A 1 251 ? -6.603 1.425 24.346 1.00 80.44 251 LEU A C 1
ATOM 2106 O O . LEU A 1 251 ? -5.712 2.060 24.922 1.00 80.44 251 LEU A O 1
ATOM 2110 N N . TYR A 1 252 ? -7.893 1.587 24.631 1.00 75.12 252 TYR A N 1
ATOM 2111 C CA . TYR A 1 252 ? -8.423 2.478 25.654 1.00 75.12 252 TYR A CA 1
ATOM 2112 C C . TYR A 1 252 ? -9.503 1.758 26.466 1.00 75.12 252 TYR A C 1
ATOM 2114 O O . TYR A 1 252 ? -10.361 1.079 25.904 1.00 75.12 252 TYR A O 1
ATOM 2122 N N . ARG A 1 253 ? -9.440 1.887 27.792 1.00 68.50 253 ARG A N 1
ATOM 2123 C CA . ARG A 1 253 ? -10.431 1.375 28.747 1.00 68.50 253 ARG A CA 1
ATOM 2124 C C . ARG A 1 253 ? -10.706 2.493 29.749 1.00 68.50 253 ARG A C 1
ATOM 2126 O O . ARG A 1 253 ? -9.759 3.187 30.119 1.00 68.50 253 ARG A O 1
ATOM 2133 N N . GLU A 1 254 ? -11.975 2.692 30.091 1.00 56.56 254 GLU A N 1
ATOM 2134 C CA . GLU A 1 254 ? -12.405 3.695 31.080 1.00 56.56 254 GLU A CA 1
ATOM 2135 C C . GLU A 1 254 ? -11.934 3.361 32.498 1.00 56.56 254 GLU A C 1
ATOM 2137 O O . GLU A 1 254 ? -11.837 2.153 32.824 1.00 56.56 254 GLU A O 1
#

Radius of gyration: 26.26 Å; chains: 1; bounding box: 53×49×81 Å

Foldseek 3Di:
DVVVVVVVVVVVVVVVVVCVVDVVVVVVVVVVVVVVVVVVVVLQVLLVVLCVVCVVVCVVVVFDADPGPVRLVVVVCLLCVPDDSVVSSVCSNDPVNSVVVRVVVVCVVVPVPDDSVNVSVVSVVVVVDDDPDDDDYDDDDDDDDDDPDPPPDDALLLLLLLVQLLCVLVVHHFAPPPVPRGGPLVVQLVVQVPPPPGHSVRNSVSNRVCVVFPPLDLVRQCVSPVPSVVSSCVNHPDNVSSVVSCVVSVNDDD

Sequence (254 aa):
MADKEKRFLEIEKRLEAQAKLNPELVRLTKLTAEQGKKILKEYEAEFNKVLDGYKDYCRVNGFVIPKDTNEFFSWVALRYPDENLPFIIEVAKNPYNYKLFHDYKERLFNNPDWSSKKEFEYLQKEIAEPQQINKKPQSQNTEKEVKKISEIKYTAKEYALAYIFDLWAKGEQIPLNRVEGGLNKKELHEIGENIPTIKKDTFYRAVKLLTSYDLNKQKQLQSISKDWQNAVQKLSNNWAETKEYLVTKELYRE

Secondary structure (DSSP, 8-state):
-HHHHHHHHHHHHHHHHHHTT-HHHHHHHHHHHHHHHHHHHHHHHHHHHHHHHHHHHHHHTT----SSHHHHHHHHHHH-TT--HHHHHHHHHSTHHHHHHHHHHHHHHH-TT--HHHHHHHHHHHHH---------------------------HHHHHHHHHHHHHHTT----EETTTTEE-HHHHHHHHHT-TTS-HHHHHHHHHHHTTS-TT-HHHHHHH-TTHHHHHHHH-S-HHHHHHHHHHTT----

Organism: NCBI:txid2675057